Protein AF-A0A7G2C4J3-F1 (afdb_monomer)

Mean predicted aligned error: 22.45 Å

Radius of gyration: 70.21 Å; Cα contacts (8 Å, |Δi|>4): 21; chains: 1; bounding box: 143×51×226 Å

Sequence (318 aa):
MVAEYLSRREKEIESRVRLECAAELTKERELLVQEQQKNTDLRLSNEKLTIALHRLAEALGRANKCYMALRCWKDWEAFTRCEKIASLQDTLEQEYVDRQRAAAVVARWREVAAAARERKRAENSAREALLREEELKGEIEALKEALRKESEARRTVEDKSKADLVKSVAALNREAILSLKGEDGEEDAAAIEEILSSHSPVSRKSSTMLEQSQGASGRLDSRGSLRGSRAVEGASSPPFCPVHGVDEEGNFYHKCYNPNACAYGPSSTRQREFEPFVVEAQHASRTVSAGVPSYRASRPPPATTGKSSTPLHKHGWK

Structure (mmCIF, N/CA/C/O backbone):
data_AF-A0A7G2C4J3-F1
#
_entry.id   AF-A0A7G2C4J3-F1
#
loop_
_atom_site.group_PDB
_atom_site.id
_atom_site.type_symbol
_atom_site.label_atom_id
_atom_site.label_alt_id
_atom_site.label_comp_id
_atom_site.label_asym_id
_atom_site.label_entity_id
_atom_site.label_seq_id
_atom_site.pdbx_PDB_ins_code
_atom_site.Cartn_x
_atom_site.Cartn_y
_atom_site.Cartn_z
_atom_site.occupancy
_atom_site.B_iso_or_equiv
_atom_site.auth_seq_id
_atom_site.auth_comp_id
_atom_site.auth_asym_id
_atom_site.auth_atom_id
_atom_site.pdbx_PDB_model_num
ATOM 1 N N . MET A 1 1 ? 60.312 4.444 -121.487 1.00 65.94 1 MET A N 1
ATOM 2 C CA . MET A 1 1 ? 59.753 5.715 -120.968 1.00 65.94 1 MET A CA 1
ATOM 3 C C . MET A 1 1 ? 58.409 5.568 -120.251 1.00 65.94 1 MET A C 1
ATOM 5 O O . MET A 1 1 ? 58.416 5.698 -119.037 1.00 65.94 1 MET A O 1
ATOM 9 N N . VAL A 1 2 ? 57.268 5.280 -120.905 1.00 80.31 2 VAL A N 1
ATOM 10 C CA . VAL A 1 2 ? 55.959 5.222 -120.193 1.00 80.31 2 VAL A CA 1
ATOM 11 C C . VAL A 1 2 ? 55.890 4.081 -119.165 1.00 80.31 2 VAL A C 1
ATOM 13 O O . VAL A 1 2 ? 55.470 4.301 -118.034 1.00 80.31 2 VAL A O 1
ATOM 16 N N . ALA A 1 3 ? 56.375 2.887 -119.513 1.00 81.25 3 ALA A N 1
ATOM 17 C CA . ALA A 1 3 ? 56.372 1.730 -118.610 1.00 81.25 3 ALA A CA 1
ATOM 18 C C . ALA A 1 3 ? 57.232 1.938 -117.344 1.00 81.25 3 ALA A C 1
ATOM 20 O O . ALA A 1 3 ? 56.836 1.557 -116.247 1.00 81.25 3 ALA A O 1
ATOM 21 N N . GLU A 1 4 ? 58.385 2.599 -117.471 1.00 81.06 4 GLU A N 1
ATOM 22 C CA . GLU A 1 4 ? 59.273 2.900 -116.336 1.00 81.06 4 GLU A CA 1
ATOM 23 C C . GLU A 1 4 ? 58.676 3.971 -115.417 1.00 81.06 4 GLU A C 1
ATOM 25 O O . GLU A 1 4 ? 58.832 3.898 -114.199 1.00 81.06 4 GLU A O 1
ATOM 30 N N . TYR A 1 5 ? 57.967 4.949 -115.990 1.00 86.25 5 TYR A N 1
ATOM 31 C CA . TYR A 1 5 ? 57.229 5.955 -115.229 1.00 86.25 5 TYR A CA 1
ATOM 32 C C . TYR A 1 5 ? 56.076 5.329 -114.436 1.00 86.25 5 TYR A C 1
ATOM 34 O O . TYR A 1 5 ? 55.942 5.603 -113.245 1.00 86.25 5 TYR A O 1
ATOM 42 N N . LEU A 1 6 ? 55.284 4.456 -115.069 1.00 88.56 6 LEU A N 1
ATOM 43 C CA . LEU A 1 6 ? 54.195 3.739 -114.400 1.00 88.56 6 LEU A CA 1
ATOM 44 C C . LEU A 1 6 ? 54.725 2.833 -113.285 1.00 88.56 6 LEU A C 1
ATOM 46 O O . LEU A 1 6 ? 54.212 2.899 -112.176 1.00 88.56 6 LEU A O 1
ATOM 50 N N . SER A 1 7 ? 55.814 2.095 -113.522 1.00 86.81 7 SER A N 1
ATOM 51 C CA . SER A 1 7 ? 56.446 1.264 -112.487 1.00 86.81 7 SER A CA 1
ATOM 52 C C . SER A 1 7 ? 57.010 2.093 -111.323 1.00 86.81 7 SER A C 1
ATOM 54 O O . SER A 1 7 ? 56.929 1.685 -110.165 1.00 86.81 7 SER A O 1
ATOM 56 N N . ARG A 1 8 ? 57.559 3.288 -111.590 1.00 87.50 8 ARG A N 1
ATOM 57 C CA . ARG A 1 8 ? 58.001 4.209 -110.530 1.00 87.50 8 ARG A CA 1
ATOM 58 C C . ARG A 1 8 ? 56.816 4.741 -109.720 1.00 87.50 8 ARG A C 1
ATOM 60 O O . ARG A 1 8 ? 56.886 4.748 -108.496 1.00 87.50 8 ARG A O 1
ATOM 67 N N . ARG A 1 9 ? 55.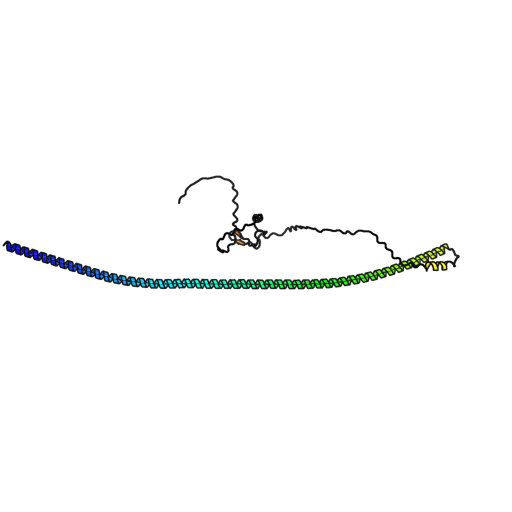726 5.134 -110.388 1.00 89.69 9 ARG A N 1
ATOM 68 C CA . ARG A 1 9 ? 54.490 5.601 -109.739 1.00 89.69 9 ARG A CA 1
ATOM 69 C C . ARG A 1 9 ? 53.810 4.518 -108.913 1.00 89.69 9 ARG A C 1
ATOM 71 O O . ARG A 1 9 ? 53.355 4.804 -107.813 1.00 89.69 9 ARG A O 1
ATOM 78 N N . GLU A 1 10 ? 53.777 3.292 -109.413 1.00 91.81 10 GLU A N 1
ATOM 79 C CA . GLU A 1 10 ? 53.255 2.133 -108.692 1.00 91.81 10 GLU A CA 1
ATOM 80 C C . GLU A 1 10 ? 54.058 1.886 -107.410 1.00 91.81 10 GLU A C 1
ATOM 82 O O . GLU A 1 10 ? 53.480 1.828 -106.329 1.00 91.81 10 GLU A O 1
ATOM 87 N N . LYS A 1 11 ? 55.396 1.901 -107.485 1.00 90.12 11 LYS A N 1
ATOM 88 C CA . LYS A 1 11 ? 56.269 1.792 -106.302 1.00 90.12 11 LYS A CA 1
ATOM 89 C C . LYS A 1 11 ? 56.088 2.938 -105.306 1.00 90.12 11 LYS A C 1
ATOM 91 O O . LYS A 1 11 ? 56.106 2.699 -104.101 1.00 90.12 11 LYS A O 1
ATOM 96 N N . GLU A 1 12 ? 55.912 4.171 -105.780 1.00 89.75 12 GLU A N 1
ATOM 97 C CA . GLU A 1 12 ? 55.616 5.325 -104.920 1.00 89.75 12 GLU A CA 1
ATOM 98 C C . GLU A 1 12 ? 54.284 5.139 -104.181 1.00 89.75 12 GLU A C 1
ATOM 100 O O . GLU A 1 12 ? 54.232 5.322 -102.964 1.00 89.75 12 GLU A O 1
ATOM 105 N N . ILE A 1 13 ? 53.226 4.726 -104.885 1.00 90.81 13 ILE A N 1
ATOM 106 C CA . ILE A 1 13 ? 51.907 4.472 -104.292 1.00 90.81 13 ILE A CA 1
ATOM 107 C C . ILE A 1 13 ? 51.987 3.319 -103.291 1.00 90.81 13 ILE A C 1
ATOM 109 O O . ILE A 1 13 ? 51.531 3.479 -102.163 1.00 90.81 13 ILE A O 1
ATOM 113 N N . GLU A 1 14 ? 52.620 2.201 -103.648 1.00 92.69 14 GLU A N 1
ATOM 114 C CA . GLU A 1 14 ? 52.832 1.078 -102.732 1.00 92.69 14 GLU A CA 1
ATOM 115 C C . GLU A 1 14 ? 53.602 1.499 -101.481 1.00 92.69 14 GLU A C 1
ATOM 117 O O . GLU A 1 14 ? 53.242 1.110 -100.373 1.00 92.69 14 GLU A O 1
ATOM 122 N N . SER A 1 15 ? 54.661 2.299 -101.635 1.00 91.06 15 SER A N 1
ATOM 123 C CA . SER A 1 15 ? 55.443 2.785 -100.497 1.00 91.06 15 SER A CA 1
ATOM 124 C C . SER A 1 15 ? 54.613 3.684 -99.583 1.00 91.06 15 SER A C 1
ATOM 126 O O . SER A 1 15 ? 54.676 3.533 -98.366 1.00 91.06 15 SER A O 1
ATOM 128 N N . ARG A 1 16 ? 53.773 4.556 -100.155 1.00 91.56 16 ARG A N 1
ATOM 129 C CA . ARG A 1 16 ? 52.883 5.437 -99.398 1.00 91.56 16 ARG A CA 1
ATOM 130 C C . ARG A 1 16 ? 51.805 4.646 -98.663 1.00 91.56 16 ARG A C 1
ATOM 132 O O . ARG A 1 16 ? 51.643 4.853 -97.470 1.00 91.56 16 ARG A O 1
ATOM 139 N N . VAL A 1 17 ? 51.151 3.694 -99.331 1.00 92.75 17 VAL A N 1
ATOM 140 C CA . VAL A 1 17 ? 50.153 2.813 -98.703 1.00 92.75 17 VAL A CA 1
ATOM 141 C C . VAL A 1 17 ? 50.794 1.981 -97.592 1.00 92.75 17 VAL A C 1
ATOM 143 O O . VAL A 1 17 ? 50.236 1.880 -96.508 1.00 92.75 17 VAL A O 1
ATOM 146 N N . ARG A 1 18 ? 52.005 1.442 -97.794 1.00 93.44 18 ARG A N 1
ATOM 147 C CA . ARG A 1 18 ? 52.736 0.725 -96.732 1.00 93.44 18 ARG A CA 1
ATOM 148 C C . ARG A 1 18 ? 53.042 1.623 -95.532 1.00 93.44 18 ARG A C 1
ATOM 150 O O . ARG A 1 18 ? 52.930 1.158 -94.402 1.00 93.44 18 ARG A O 1
ATOM 157 N N . LEU A 1 19 ? 53.420 2.881 -95.760 1.00 92.00 19 LEU A N 1
ATOM 158 C CA . LEU A 1 19 ? 53.674 3.851 -94.690 1.00 92.00 19 LEU A CA 1
ATOM 159 C C . LEU A 1 19 ? 52.388 4.249 -93.957 1.00 92.00 19 LEU A C 1
ATOM 161 O O . LEU A 1 19 ? 52.395 4.315 -92.732 1.00 92.00 19 LEU A O 1
ATOM 165 N N . GLU A 1 20 ? 51.292 4.469 -94.681 1.00 91.19 20 GLU A N 1
ATOM 166 C CA . GLU A 1 20 ? 49.974 4.777 -94.113 1.00 91.19 20 GLU A CA 1
ATOM 167 C C . GLU A 1 20 ? 49.447 3.599 -93.285 1.00 91.19 20 GLU A C 1
ATOM 169 O O . GLU A 1 20 ? 49.127 3.785 -92.113 1.00 91.19 20 GLU A O 1
ATOM 174 N N . CYS A 1 21 ? 49.487 2.372 -93.817 1.00 91.75 21 CYS A N 1
ATOM 175 C CA . CYS A 1 21 ? 49.124 1.168 -93.068 1.00 91.75 21 CYS A CA 1
ATOM 176 C C . CYS A 1 21 ? 50.019 0.962 -91.837 1.00 91.75 21 CYS A C 1
ATOM 178 O O . CYS A 1 21 ? 49.531 0.589 -90.775 1.00 91.75 21 CYS A O 1
ATOM 180 N N . ALA A 1 22 ? 51.328 1.218 -91.940 1.00 92.12 22 ALA A N 1
ATOM 181 C CA . ALA A 1 22 ? 52.222 1.139 -90.787 1.00 92.12 22 ALA A CA 1
ATOM 182 C C . ALA A 1 22 ? 51.878 2.197 -89.722 1.00 92.12 22 ALA A C 1
ATOM 184 O O . ALA A 1 22 ? 51.886 1.879 -88.534 1.00 92.12 22 ALA A O 1
ATOM 185 N N . ALA A 1 23 ? 51.537 3.421 -90.136 1.00 91.25 23 ALA A N 1
ATOM 186 C CA . ALA A 1 23 ? 51.138 4.504 -89.241 1.00 91.25 23 ALA A CA 1
ATOM 187 C C . ALA A 1 23 ? 49.780 4.241 -88.562 1.00 91.25 23 ALA A C 1
ATOM 189 O O . ALA A 1 23 ? 49.597 4.561 -87.385 1.00 91.25 23 ALA A O 1
ATOM 190 N N . GLU A 1 24 ? 48.826 3.641 -89.272 1.00 92.44 24 GLU A N 1
ATOM 191 C CA . GLU A 1 24 ? 47.548 3.203 -88.699 1.00 92.44 24 GLU A CA 1
ATOM 192 C C . GLU A 1 24 ? 47.752 2.067 -87.696 1.00 92.44 24 GLU A C 1
ATOM 194 O O . GLU A 1 24 ? 47.286 2.170 -86.563 1.00 92.44 24 GLU A O 1
ATOM 199 N N . LEU A 1 25 ? 48.567 1.062 -88.037 1.00 93.12 25 LEU A N 1
ATOM 200 C CA . LEU A 1 25 ? 48.920 -0.019 -87.114 1.00 93.12 25 LEU A CA 1
ATOM 201 C C . LEU A 1 25 ? 49.615 0.495 -85.845 1.00 93.12 25 LEU A C 1
ATOM 203 O O . LEU A 1 25 ? 49.398 -0.057 -84.766 1.00 93.12 25 LEU A O 1
ATOM 207 N N . THR A 1 26 ? 50.446 1.541 -85.926 1.00 91.44 26 THR A N 1
ATOM 208 C CA . THR A 1 26 ? 51.031 2.154 -84.721 1.00 91.44 26 THR A CA 1
ATOM 209 C C . THR A 1 26 ? 49.984 2.862 -83.866 1.00 91.44 26 THR A C 1
ATOM 211 O O . THR A 1 26 ? 49.986 2.674 -82.653 1.00 91.44 26 THR A O 1
ATOM 214 N N . LYS A 1 27 ? 49.043 3.593 -84.479 1.00 93.06 27 LYS A N 1
ATOM 215 C CA . LYS A 1 27 ? 47.959 4.273 -83.752 1.00 93.06 27 LYS A CA 1
ATOM 216 C C . LYS A 1 27 ? 47.024 3.280 -83.066 1.00 93.06 27 LYS A C 1
ATOM 218 O O . LYS A 1 27 ? 46.667 3.478 -81.911 1.00 93.06 27 LYS A O 1
ATOM 223 N N . GLU A 1 28 ? 46.656 2.194 -83.743 1.00 92.94 28 GLU A N 1
ATOM 224 C CA . GLU A 1 28 ? 45.834 1.132 -83.151 1.00 92.94 28 GLU A CA 1
ATOM 225 C C . GLU A 1 28 ? 46.542 0.467 -81.968 1.00 92.94 28 GLU A C 1
ATOM 227 O O . GLU A 1 28 ? 45.935 0.251 -80.920 1.00 92.94 28 GLU A O 1
ATOM 232 N N . ARG A 1 29 ? 47.849 0.199 -82.090 1.00 93.62 29 ARG A N 1
ATOM 233 C CA . ARG A 1 29 ? 48.654 -0.330 -80.978 1.00 93.62 29 ARG A CA 1
ATOM 234 C C . ARG A 1 29 ? 48.696 0.635 -79.794 1.00 93.62 29 ARG A C 1
ATOM 236 O O . ARG A 1 29 ? 48.554 0.192 -78.658 1.00 93.62 29 ARG A O 1
ATOM 243 N N . GLU A 1 30 ? 48.861 1.931 -80.038 1.00 94.12 30 GLU A N 1
ATOM 244 C CA . GLU A 1 30 ? 48.842 2.956 -78.988 1.00 94.12 30 GLU A CA 1
ATOM 245 C C . GLU A 1 30 ? 47.479 3.037 -78.288 1.00 94.12 30 GLU A C 1
ATOM 247 O O . GLU A 1 30 ? 47.427 3.081 -77.058 1.00 94.12 30 GLU A O 1
ATOM 252 N N . LEU A 1 31 ? 46.377 2.990 -79.044 1.00 94.94 31 LEU A N 1
ATOM 253 C CA . LEU A 1 31 ? 45.022 2.978 -78.486 1.00 94.94 31 LEU A CA 1
ATOM 254 C C . LEU A 1 31 ? 44.768 1.732 -77.634 1.00 94.94 31 LEU A C 1
ATOM 256 O O . LEU A 1 31 ? 44.262 1.854 -76.520 1.00 94.94 31 LEU A O 1
ATOM 260 N N . LEU A 1 32 ? 45.189 0.552 -78.099 1.00 95.00 32 LEU A N 1
ATOM 261 C CA . LEU A 1 32 ? 45.073 -0.688 -77.329 1.00 95.00 32 LEU A CA 1
ATOM 262 C C . LEU A 1 32 ? 45.858 -0.621 -76.013 1.00 95.00 32 LEU A C 1
ATOM 264 O O . LEU A 1 32 ? 45.351 -1.045 -74.976 1.00 95.00 32 LEU A O 1
ATOM 268 N N . VAL A 1 33 ? 47.070 -0.056 -76.022 1.00 95.56 33 VAL A N 1
ATOM 269 C CA . VAL A 1 33 ? 47.858 0.141 -74.793 1.00 95.56 33 VAL A CA 1
ATOM 270 C C . VAL A 1 33 ? 47.157 1.115 -73.843 1.00 95.56 33 VAL A C 1
ATOM 272 O O . VAL A 1 33 ? 47.078 0.844 -72.644 1.00 95.56 33 VAL A O 1
ATOM 275 N N . GLN A 1 34 ? 46.592 2.213 -74.353 1.00 95.19 34 GLN A N 1
ATOM 276 C CA . GLN A 1 34 ? 45.837 3.168 -73.534 1.00 95.19 34 GLN A CA 1
ATOM 277 C C . GLN A 1 34 ? 44.567 2.551 -72.935 1.00 95.19 34 GLN A C 1
ATOM 279 O O . GLN A 1 34 ? 44.247 2.806 -71.773 1.00 95.19 34 GLN A O 1
ATOM 284 N N . GLU A 1 35 ? 43.829 1.741 -73.693 1.00 94.50 35 GLU A N 1
ATOM 285 C CA . GLU A 1 35 ? 42.649 1.036 -73.187 1.00 94.50 35 GLU A CA 1
ATOM 286 C C . GLU A 1 35 ? 43.014 -0.003 -72.128 1.00 94.50 35 GLU A C 1
ATOM 288 O O . GLU A 1 35 ? 42.338 -0.092 -71.101 1.00 94.50 35 GLU A O 1
ATOM 293 N N . GLN A 1 36 ? 44.110 -0.742 -72.325 1.00 94.88 36 GLN A N 1
ATOM 294 C CA . GLN A 1 36 ? 44.624 -1.675 -71.324 1.00 94.88 36 GLN A CA 1
ATOM 295 C C . GLN A 1 36 ? 45.008 -0.949 -70.031 1.00 94.88 36 GLN A C 1
ATOM 297 O O . GLN A 1 36 ? 44.591 -1.388 -68.961 1.00 94.88 36 GLN A O 1
ATOM 302 N N . GLN A 1 37 ? 45.709 0.187 -70.122 1.00 95.19 37 GLN A N 1
ATOM 303 C CA . GLN A 1 37 ? 46.062 1.015 -68.962 1.00 95.19 37 GLN A CA 1
ATOM 304 C C . GLN A 1 37 ? 44.821 1.538 -68.226 1.00 95.19 37 GLN A C 1
ATOM 306 O O . GLN A 1 37 ? 44.702 1.384 -67.010 1.00 95.19 37 GLN A O 1
ATOM 311 N N . LYS A 1 38 ? 43.833 2.071 -68.956 1.00 95.69 38 LYS A N 1
ATOM 312 C CA . LYS A 1 38 ? 42.559 2.504 -68.360 1.00 95.69 38 LYS A CA 1
ATOM 313 C C . LYS A 1 38 ? 41.837 1.349 -67.669 1.00 95.69 38 LYS A C 1
ATOM 315 O O . LYS A 1 38 ? 41.296 1.527 -66.581 1.00 95.69 38 LYS A O 1
ATOM 320 N N . ASN A 1 39 ? 41.824 0.160 -68.273 1.00 95.06 39 ASN A N 1
ATOM 321 C CA . ASN A 1 39 ? 41.188 -1.014 -67.678 1.00 95.06 39 ASN A CA 1
ATOM 322 C C . ASN A 1 39 ? 41.914 -1.451 -66.398 1.00 95.06 39 ASN A C 1
ATOM 324 O O . ASN A 1 39 ? 41.260 -1.735 -65.395 1.00 95.06 39 ASN A O 1
ATOM 328 N N . THR A 1 40 ? 43.252 -1.443 -66.388 1.00 95.00 40 THR A N 1
ATOM 329 C CA . THR A 1 40 ? 44.027 -1.743 -65.177 1.00 95.00 40 THR A CA 1
ATOM 330 C C . THR A 1 40 ? 43.787 -0.716 -64.076 1.00 95.00 40 THR A C 1
ATOM 332 O O . THR A 1 40 ? 43.562 -1.106 -62.931 1.00 95.00 40 THR A O 1
ATOM 335 N N . ASP A 1 41 ? 43.731 0.574 -64.407 1.00 95.31 41 ASP A N 1
ATOM 336 C CA . ASP A 1 41 ? 43.469 1.637 -63.433 1.00 95.31 41 ASP A CA 1
ATOM 337 C C . ASP A 1 41 ? 42.061 1.527 -62.838 1.00 95.31 41 ASP A C 1
ATOM 339 O O . ASP A 1 41 ? 41.874 1.660 -61.625 1.00 95.31 41 ASP A O 1
ATOM 343 N N . LEU A 1 42 ? 41.064 1.213 -63.673 1.00 95.50 42 LEU A N 1
ATOM 344 C CA . LEU A 1 42 ? 39.697 0.960 -63.224 1.00 95.50 42 LEU A CA 1
ATOM 345 C C . LEU A 1 42 ? 39.613 -0.266 -62.312 1.00 95.50 42 LEU A C 1
ATOM 347 O O . LEU A 1 42 ? 38.920 -0.204 -61.297 1.00 95.50 42 LEU A O 1
ATOM 351 N N . ARG A 1 43 ? 40.331 -1.354 -62.621 1.00 95.62 43 ARG A N 1
ATOM 352 C CA . ARG A 1 43 ? 40.395 -2.544 -61.755 1.00 95.62 43 ARG A CA 1
ATOM 353 C C . ARG A 1 43 ? 41.002 -2.216 -60.397 1.00 95.62 43 ARG A C 1
ATOM 355 O O . ARG A 1 43 ? 40.371 -2.488 -59.381 1.00 95.62 43 ARG A O 1
ATOM 362 N N . LEU A 1 44 ? 42.152 -1.543 -60.375 1.00 95.75 44 LEU A N 1
ATOM 363 C CA . LEU A 1 44 ? 42.807 -1.130 -59.131 1.00 95.75 44 LEU A CA 1
ATOM 364 C C . LEU A 1 44 ? 41.932 -0.172 -58.308 1.00 95.75 44 LEU A C 1
ATOM 366 O O . LEU A 1 44 ? 41.893 -0.255 -57.081 1.00 95.75 44 LEU A O 1
ATOM 370 N N . SER A 1 45 ? 41.215 0.743 -58.965 1.00 95.94 45 SER A N 1
ATOM 371 C CA . SER A 1 45 ? 40.257 1.636 -58.306 1.00 95.94 45 SER A CA 1
ATOM 372 C C . SER A 1 45 ? 39.078 0.862 -57.707 1.00 95.94 45 SER A C 1
ATOM 374 O O . SER A 1 45 ? 38.711 1.079 -56.551 1.00 95.94 45 SER A O 1
ATOM 376 N N . ASN A 1 46 ? 38.523 -0.096 -58.451 1.00 95.94 46 ASN A N 1
ATOM 377 C CA . ASN A 1 46 ? 37.412 -0.927 -57.995 1.00 95.94 46 ASN A CA 1
ATOM 378 C C . ASN A 1 46 ? 37.815 -1.825 -56.811 1.00 95.94 46 ASN A C 1
ATOM 380 O O . ASN A 1 46 ? 37.091 -1.908 -55.820 1.00 95.94 46 ASN A O 1
ATOM 384 N N . GLU A 1 47 ? 39.010 -2.414 -56.848 1.00 96.50 47 GLU A N 1
ATOM 385 C CA . GLU A 1 47 ? 39.570 -3.174 -55.727 1.00 96.50 47 GLU A CA 1
ATOM 386 C C . GLU A 1 47 ? 39.712 -2.302 -54.471 1.00 96.50 47 GLU A C 1
ATOM 388 O O . GLU A 1 47 ? 39.270 -2.692 -53.386 1.00 96.50 47 GLU A O 1
ATOM 393 N N . LYS A 1 48 ? 40.241 -1.078 -54.610 1.00 96.88 48 LYS A N 1
ATOM 394 C CA . LYS A 1 48 ? 40.338 -0.116 -53.499 1.00 96.88 48 LYS A CA 1
ATOM 395 C C . LYS A 1 48 ? 38.967 0.237 -52.923 1.00 96.88 48 LYS A C 1
ATOM 397 O O . LYS A 1 48 ? 38.813 0.259 -51.700 1.00 96.88 48 LYS A O 1
ATOM 402 N N . LEU A 1 49 ? 37.973 0.485 -53.777 1.00 97.31 49 LEU A N 1
ATOM 403 C CA . LEU A 1 49 ? 36.599 0.766 -53.352 1.00 97.31 49 LEU A CA 1
ATOM 404 C C . LEU A 1 49 ? 35.969 -0.437 -52.645 1.00 97.31 49 LEU A C 1
ATOM 406 O O . LEU A 1 49 ? 35.340 -0.267 -51.604 1.00 97.31 49 LEU A O 1
ATOM 410 N N . THR A 1 50 ? 36.191 -1.649 -53.148 1.00 97.62 50 THR A N 1
ATOM 411 C CA . THR A 1 50 ? 35.685 -2.887 -52.541 1.00 97.62 50 THR A CA 1
ATOM 412 C C . THR A 1 50 ? 36.258 -3.087 -51.138 1.00 97.62 50 THR A C 1
ATOM 414 O O . THR A 1 50 ? 35.512 -3.359 -50.195 1.00 97.62 50 THR A O 1
ATOM 417 N N . ILE A 1 51 ? 37.565 -2.867 -50.960 1.00 97.50 51 ILE A N 1
ATOM 418 C CA . ILE A 1 51 ? 38.219 -2.924 -49.645 1.00 97.50 51 ILE A CA 1
ATOM 419 C C . ILE A 1 51 ? 37.657 -1.844 -48.709 1.00 97.50 51 ILE A C 1
ATOM 421 O O . ILE A 1 51 ? 37.383 -2.120 -47.538 1.00 97.50 51 ILE A O 1
ATOM 425 N N . ALA A 1 52 ? 37.465 -0.617 -49.204 1.00 97.31 52 ALA A N 1
ATOM 426 C CA . ALA A 1 52 ? 36.899 0.475 -48.414 1.00 97.31 52 ALA A CA 1
ATOM 427 C C . ALA A 1 52 ? 35.460 0.172 -47.962 1.00 97.31 52 ALA A C 1
ATOM 429 O O . ALA A 1 52 ? 35.134 0.367 -46.790 1.00 97.31 52 ALA A O 1
ATOM 430 N N . LEU A 1 53 ? 34.624 -0.370 -48.853 1.00 97.88 53 LEU A N 1
ATOM 431 C CA . LEU A 1 53 ? 33.258 -0.789 -48.539 1.00 97.88 53 LEU A CA 1
ATOM 432 C C . LEU A 1 53 ? 33.227 -1.889 -47.477 1.00 97.88 53 LEU A C 1
ATOM 434 O O . LEU A 1 53 ? 32.434 -1.797 -46.542 1.00 97.88 53 LEU A O 1
ATOM 438 N N . HIS A 1 54 ? 34.117 -2.881 -47.562 1.00 97.69 54 HIS A N 1
ATOM 439 C CA . HIS A 1 54 ? 34.206 -3.935 -46.547 1.00 97.69 54 HIS A CA 1
ATOM 440 C C . HIS A 1 54 ? 34.552 -3.364 -45.166 1.00 97.69 54 HIS A C 1
ATOM 442 O O . HIS A 1 54 ? 33.875 -3.650 -44.179 1.00 97.69 54 HIS A O 1
ATOM 448 N N . ARG A 1 55 ? 35.549 -2.471 -45.097 1.00 97.69 55 ARG A N 1
ATOM 449 C CA . ARG A 1 55 ? 35.943 -1.805 -43.842 1.00 97.69 55 ARG A CA 1
ATOM 450 C C . ARG A 1 55 ? 34.809 -0.969 -43.248 1.00 97.69 55 ARG A C 1
ATOM 452 O O . ARG A 1 55 ? 34.624 -0.974 -42.031 1.00 97.69 55 ARG A O 1
ATOM 459 N N . LEU A 1 56 ? 34.051 -0.266 -44.090 1.00 97.69 56 LEU A N 1
ATOM 460 C CA . LEU A 1 56 ? 32.881 0.501 -43.658 1.00 97.69 56 LEU A CA 1
ATOM 461 C C . LEU A 1 56 ? 31.769 -0.413 -43.139 1.00 97.69 56 LEU A C 1
ATOM 463 O O . LEU A 1 56 ? 31.226 -0.150 -42.068 1.00 97.69 56 LEU A O 1
ATOM 467 N N . ALA A 1 57 ? 31.466 -1.504 -43.845 1.00 97.75 57 ALA A N 1
ATOM 468 C CA . ALA A 1 57 ? 30.466 -2.478 -43.417 1.00 97.75 57 ALA A CA 1
ATOM 469 C C . ALA A 1 57 ? 30.826 -3.096 -42.056 1.00 97.75 57 ALA A C 1
ATOM 471 O O . ALA A 1 57 ? 29.979 -3.179 -41.165 1.00 97.75 57 ALA A O 1
ATOM 472 N N . GLU A 1 58 ? 32.094 -3.450 -41.843 1.00 98.00 58 GLU A N 1
ATOM 473 C CA . GLU A 1 58 ? 32.570 -3.940 -40.550 1.00 98.00 58 GLU A CA 1
ATOM 474 C C . GLU A 1 58 ? 32.479 -2.884 -39.441 1.00 98.00 58 GLU A C 1
ATOM 476 O O . GLU A 1 58 ? 32.075 -3.197 -38.319 1.00 98.00 58 GLU A O 1
ATOM 481 N N . ALA A 1 59 ? 32.853 -1.634 -39.731 1.00 97.31 59 ALA A N 1
ATOM 482 C CA . ALA A 1 59 ? 32.772 -0.540 -38.767 1.00 97.31 59 ALA A CA 1
ATOM 483 C C . ALA A 1 59 ? 31.320 -0.264 -38.353 1.00 97.31 59 ALA A C 1
ATOM 485 O O . ALA A 1 59 ? 31.038 -0.164 -37.157 1.00 97.31 59 ALA A O 1
ATOM 486 N N . LEU A 1 60 ? 30.396 -0.231 -39.317 1.00 97.81 60 LEU A N 1
ATOM 487 C CA . LEU A 1 60 ? 28.960 -0.109 -39.064 1.00 97.81 60 LEU A CA 1
ATOM 488 C C . LEU A 1 60 ? 28.423 -1.315 -38.288 1.00 97.81 60 LEU A C 1
ATOM 490 O O . LEU A 1 60 ? 27.656 -1.144 -37.343 1.00 97.81 60 LEU A O 1
ATOM 494 N N . GLY A 1 61 ? 28.877 -2.528 -38.613 1.00 97.81 61 GLY A N 1
ATOM 495 C CA . GLY A 1 61 ? 28.529 -3.739 -37.874 1.00 97.81 61 GLY A CA 1
ATOM 496 C C . GLY A 1 61 ? 28.969 -3.680 -36.408 1.00 97.81 61 GLY A C 1
ATOM 497 O O . GLY A 1 61 ? 28.189 -4.018 -35.516 1.00 97.81 61 GLY A O 1
ATOM 498 N N . ARG A 1 62 ? 30.191 -3.205 -36.131 1.00 97.56 62 ARG A N 1
ATOM 499 C CA . ARG A 1 62 ? 30.682 -2.986 -34.759 1.00 97.56 62 ARG A CA 1
ATOM 500 C C . ARG A 1 62 ? 29.884 -1.899 -34.040 1.00 97.56 62 ARG A C 1
ATOM 502 O O . ARG A 1 62 ? 29.447 -2.129 -32.916 1.00 97.56 62 ARG A O 1
ATOM 509 N N . ALA A 1 63 ? 29.641 -0.762 -34.690 1.00 97.25 63 ALA A N 1
ATOM 510 C CA . ALA A 1 63 ? 28.855 0.329 -34.119 1.00 97.25 63 ALA A CA 1
ATOM 511 C C . ALA A 1 63 ? 27.427 -0.120 -33.769 1.00 97.25 63 ALA A C 1
ATOM 513 O O . ALA A 1 63 ? 26.948 0.161 -32.672 1.00 97.25 63 ALA A O 1
ATOM 514 N N . ASN A 1 64 ? 26.781 -0.890 -34.649 1.00 97.56 64 ASN A N 1
ATOM 515 C CA . ASN A 1 64 ? 25.448 -1.431 -34.406 1.00 97.56 64 ASN A CA 1
ATOM 516 C C . ASN A 1 64 ? 25.431 -2.419 -33.229 1.00 97.56 64 ASN A C 1
ATOM 518 O O . ASN A 1 64 ? 24.545 -2.347 -32.381 1.00 97.56 64 ASN A O 1
ATOM 522 N N . LYS A 1 65 ? 26.434 -3.302 -33.114 1.00 97.44 65 LYS A N 1
ATOM 523 C CA . LYS A 1 65 ? 26.568 -4.199 -31.950 1.00 97.44 65 LYS A CA 1
ATOM 524 C C . LYS A 1 65 ? 26.703 -3.414 -30.642 1.00 97.44 65 LYS A C 1
ATOM 526 O O . LYS A 1 65 ? 26.009 -3.728 -29.679 1.00 97.44 65 LYS A O 1
ATOM 531 N N . CYS A 1 66 ? 27.542 -2.377 -30.618 1.00 97.31 66 CYS A N 1
ATOM 532 C CA . CYS A 1 66 ? 27.695 -1.509 -29.447 1.00 97.31 66 CYS A CA 1
ATOM 533 C C . CYS A 1 66 ? 26.395 -0.766 -29.109 1.00 97.31 66 CYS A C 1
ATOM 535 O O . CYS A 1 66 ? 26.009 -0.706 -27.945 1.00 97.31 66 CYS A O 1
ATOM 537 N N . TYR A 1 67 ? 25.699 -0.237 -30.119 1.00 97.31 67 TYR A N 1
ATOM 538 C CA . TYR A 1 67 ? 24.409 0.428 -29.941 1.00 97.31 67 TYR A CA 1
ATOM 539 C C . TYR A 1 67 ? 23.357 -0.518 -29.349 1.00 97.31 67 TYR A C 1
ATOM 541 O O . TYR A 1 67 ? 22.685 -0.161 -28.383 1.00 97.31 67 TYR A O 1
ATOM 549 N N . MET A 1 68 ? 23.255 -1.742 -29.872 1.00 98.00 68 MET A N 1
ATOM 550 C CA . MET A 1 68 ? 22.324 -2.745 -29.355 1.00 98.00 68 MET A CA 1
ATOM 551 C C . MET A 1 68 ? 22.663 -3.153 -27.920 1.00 98.00 68 MET A C 1
ATOM 553 O O . MET A 1 68 ? 21.761 -3.236 -27.093 1.00 98.00 68 MET A O 1
ATOM 557 N N . ALA A 1 69 ? 23.945 -3.336 -27.591 1.00 97.75 69 ALA A N 1
ATOM 558 C CA . ALA A 1 69 ? 24.367 -3.616 -26.220 1.00 97.75 69 ALA A CA 1
ATOM 559 C C . ALA A 1 69 ? 24.000 -2.470 -25.262 1.00 97.75 69 ALA A C 1
ATOM 561 O O . ALA A 1 69 ? 23.456 -2.718 -24.188 1.00 97.75 69 ALA A O 1
ATOM 562 N N . LEU A 1 70 ? 24.230 -1.216 -25.670 1.00 97.69 70 LEU A N 1
ATOM 563 C CA . LEU A 1 70 ? 23.852 -0.040 -24.884 1.00 97.69 70 LEU A CA 1
ATOM 564 C C . LEU A 1 70 ? 22.336 0.046 -24.685 1.00 97.69 70 LEU A C 1
ATOM 566 O O . LEU A 1 70 ? 21.880 0.378 -23.594 1.00 97.69 70 LEU A O 1
ATOM 570 N N . ARG A 1 71 ? 21.554 -0.258 -25.724 1.00 97.81 71 ARG A N 1
ATOM 571 C CA . ARG A 1 71 ? 20.094 -0.300 -25.636 1.00 97.81 71 ARG A CA 1
ATOM 572 C C . ARG A 1 71 ? 19.632 -1.372 -24.650 1.00 97.81 71 ARG A C 1
ATOM 574 O O . ARG A 1 71 ? 18.906 -1.039 -23.724 1.00 97.81 71 ARG A O 1
ATOM 581 N N . CYS A 1 72 ? 20.108 -2.610 -24.790 1.00 97.81 72 CYS A N 1
ATOM 582 C CA . CYS A 1 72 ? 19.775 -3.692 -23.861 1.00 97.81 72 CYS A CA 1
ATOM 583 C C . CYS A 1 72 ? 20.163 -3.346 -22.419 1.00 97.81 72 CYS A C 1
ATOM 585 O O . CYS A 1 72 ? 19.412 -3.637 -21.494 1.00 97.81 72 CYS A O 1
ATOM 587 N N . TRP A 1 73 ? 21.316 -2.700 -22.222 1.00 97.94 73 TRP A N 1
ATOM 588 C CA . TRP A 1 73 ? 21.745 -2.250 -20.902 1.00 97.94 73 TRP A CA 1
ATOM 589 C C . TRP A 1 73 ? 20.806 -1.186 -20.322 1.00 97.94 73 TRP A C 1
ATOM 591 O O . TRP A 1 73 ? 20.414 -1.302 -19.165 1.00 97.94 73 TRP A O 1
ATOM 601 N N . LYS A 1 74 ? 20.386 -0.194 -21.117 1.00 97.69 74 LYS A N 1
ATOM 602 C CA . LYS A 1 74 ? 19.415 0.822 -20.676 1.00 97.69 74 LYS A CA 1
ATOM 603 C C . LYS A 1 74 ? 18.051 0.220 -20.355 1.00 97.69 74 LYS A C 1
ATOM 605 O O . LYS A 1 74 ? 17.452 0.597 -19.352 1.00 97.69 74 LYS A O 1
ATOM 610 N N . ASP A 1 75 ? 17.583 -0.715 -21.176 1.00 97.62 75 ASP A N 1
ATOM 611 C CA . ASP A 1 75 ? 16.315 -1.412 -20.954 1.00 97.62 75 ASP A CA 1
ATOM 612 C C . ASP A 1 75 ? 16.380 -2.240 -19.655 1.00 97.62 75 ASP A C 1
ATOM 614 O O . ASP A 1 75 ? 15.465 -2.188 -18.834 1.00 97.62 75 ASP A O 1
ATOM 618 N N . TRP A 1 76 ? 17.501 -2.925 -19.405 1.00 97.81 76 TRP A N 1
ATOM 619 C CA . TRP A 1 76 ? 17.753 -3.642 -18.152 1.00 97.81 76 TRP A CA 1
ATOM 620 C C . TRP A 1 76 ? 17.856 -2.706 -16.934 1.00 97.81 76 TRP A C 1
ATOM 622 O O . TRP A 1 76 ? 17.289 -2.983 -15.876 1.00 97.81 76 TRP A O 1
ATOM 632 N N . GLU A 1 77 ? 18.534 -1.566 -17.065 1.00 97.81 77 GLU A N 1
ATOM 633 C CA . GLU A 1 77 ? 18.651 -0.564 -15.999 1.00 97.81 77 GLU A CA 1
ATOM 634 C C . GLU A 1 77 ? 17.292 0.086 -15.676 1.00 97.81 77 GLU A C 1
ATOM 636 O O . GLU A 1 77 ? 17.008 0.434 -14.529 1.00 97.81 77 GLU A O 1
ATOM 641 N N . ALA A 1 78 ? 16.430 0.274 -16.678 1.00 97.12 78 ALA A N 1
ATOM 642 C CA . ALA A 1 78 ? 15.064 0.743 -16.474 1.00 97.12 78 ALA A CA 1
ATOM 643 C C . ALA A 1 78 ? 14.217 -0.327 -15.772 1.00 97.12 78 ALA A C 1
ATOM 645 O O . ALA A 1 78 ? 13.559 -0.024 -14.778 1.00 97.12 78 ALA A O 1
ATOM 646 N N . PHE A 1 79 ? 14.295 -1.579 -16.233 1.00 97.56 79 PHE A N 1
ATOM 647 C CA . PHE A 1 79 ? 13.596 -2.709 -15.624 1.00 97.56 79 PHE A CA 1
ATOM 648 C C . PHE A 1 79 ? 13.953 -2.876 -14.142 1.00 97.56 79 PHE A C 1
ATOM 650 O O . PHE A 1 79 ? 13.063 -2.876 -13.297 1.00 97.56 79 PHE A O 1
ATOM 657 N N . THR A 1 80 ? 15.245 -2.923 -13.806 1.00 97.44 80 THR A N 1
ATOM 658 C CA . THR A 1 80 ? 15.709 -3.083 -12.415 1.00 97.44 80 THR A CA 1
ATOM 659 C C . THR A 1 80 ? 15.309 -1.906 -11.522 1.00 97.44 80 THR A C 1
ATOM 661 O O . THR A 1 80 ? 14.984 -2.095 -10.349 1.00 97.44 80 THR A O 1
ATOM 664 N N . ARG A 1 81 ? 15.276 -0.678 -12.061 1.00 97.31 81 ARG A N 1
ATOM 665 C CA . ARG A 1 81 ? 14.738 0.487 -11.342 1.00 97.31 81 ARG A CA 1
ATOM 666 C C . ARG A 1 81 ? 13.243 0.352 -11.072 1.00 97.31 81 ARG A C 1
ATOM 668 O O . ARG A 1 81 ? 12.824 0.596 -9.942 1.00 97.31 81 ARG A O 1
ATOM 675 N N . CYS A 1 82 ? 12.455 -0.043 -12.070 1.00 97.06 82 CYS A N 1
ATOM 676 C CA . CYS A 1 82 ? 11.020 -0.274 -11.908 1.00 97.06 82 CYS A CA 1
ATOM 677 C C . CYS A 1 82 ? 10.736 -1.392 -10.900 1.00 97.06 82 CYS A C 1
ATOM 679 O O . CYS A 1 82 ? 9.903 -1.206 -10.021 1.00 97.06 82 CYS A O 1
ATOM 681 N N . GLU A 1 83 ? 11.466 -2.505 -10.974 1.00 97.00 83 GLU A N 1
ATOM 682 C CA . GLU A 1 83 ? 11.349 -3.627 -10.039 1.00 97.00 83 GLU A CA 1
ATOM 683 C C . GLU A 1 83 ? 11.674 -3.196 -8.603 1.00 97.00 83 GLU A C 1
ATOM 685 O O . GLU A 1 83 ? 10.920 -3.484 -7.675 1.00 97.00 83 GLU A O 1
ATOM 690 N N . LYS A 1 84 ? 12.741 -2.410 -8.412 1.00 97.12 84 LYS A N 1
ATOM 691 C CA . LYS A 1 84 ? 13.079 -1.861 -7.096 1.00 97.12 84 LYS A CA 1
ATOM 692 C C . LYS A 1 84 ? 11.979 -0.943 -6.562 1.00 97.12 84 LYS A C 1
ATOM 694 O O . LYS A 1 84 ? 11.618 -1.064 -5.395 1.00 97.12 84 LYS A O 1
ATOM 699 N N . ILE A 1 85 ? 11.441 -0.042 -7.386 1.00 96.75 85 ILE A N 1
ATOM 700 C CA . ILE A 1 85 ? 10.353 0.862 -6.978 1.00 96.75 85 ILE A CA 1
ATOM 701 C C . ILE A 1 85 ? 9.104 0.060 -6.601 1.00 96.75 85 ILE A C 1
ATOM 703 O O . ILE A 1 85 ? 8.541 0.318 -5.542 1.00 96.75 85 ILE A O 1
ATOM 707 N N . ALA A 1 86 ? 8.724 -0.930 -7.412 1.00 96.56 86 ALA A N 1
ATOM 708 C CA . ALA A 1 86 ? 7.594 -1.809 -7.125 1.00 96.56 86 ALA A CA 1
ATOM 709 C C . ALA A 1 86 ? 7.793 -2.563 -5.802 1.00 96.56 86 ALA A C 1
ATOM 711 O O . ALA A 1 86 ? 6.934 -2.502 -4.932 1.00 96.56 86 ALA A O 1
ATOM 712 N N . SER A 1 87 ? 8.969 -3.162 -5.582 1.00 96.56 87 SER A N 1
ATOM 713 C CA . SER A 1 87 ? 9.256 -3.869 -4.326 1.00 96.56 87 SER A CA 1
ATOM 714 C C . SER A 1 87 ? 9.185 -2.951 -3.099 1.00 96.56 87 SER A C 1
ATOM 716 O O . SER A 1 87 ? 8.674 -3.345 -2.054 1.00 96.56 87 SER A O 1
ATOM 718 N N . LEU A 1 88 ? 9.653 -1.702 -3.219 1.00 97.31 88 LEU A N 1
ATOM 719 C CA . LEU A 1 88 ? 9.559 -0.722 -2.139 1.00 97.31 88 LEU A CA 1
ATOM 720 C C . LEU A 1 88 ? 8.103 -0.318 -1.884 1.00 97.31 88 LEU A C 1
ATOM 722 O O . LEU A 1 88 ? 7.703 -0.209 -0.727 1.00 97.31 88 LEU A O 1
ATOM 726 N N . GLN A 1 89 ? 7.307 -0.126 -2.937 1.00 96.75 89 GLN A N 1
ATOM 727 C CA . GLN A 1 89 ? 5.879 0.168 -2.806 1.00 96.75 89 GLN A CA 1
ATOM 728 C C . GLN A 1 89 ? 5.142 -0.972 -2.099 1.00 96.75 89 GLN A C 1
ATOM 730 O O . GLN A 1 89 ? 4.474 -0.708 -1.101 1.00 96.75 89 GLN A O 1
ATOM 735 N N . ASP A 1 90 ? 5.368 -2.220 -2.511 1.00 96.69 90 ASP A N 1
ATOM 736 C CA . ASP A 1 90 ? 4.781 -3.401 -1.870 1.00 96.69 90 ASP A CA 1
ATOM 737 C C . ASP A 1 90 ? 5.141 -3.466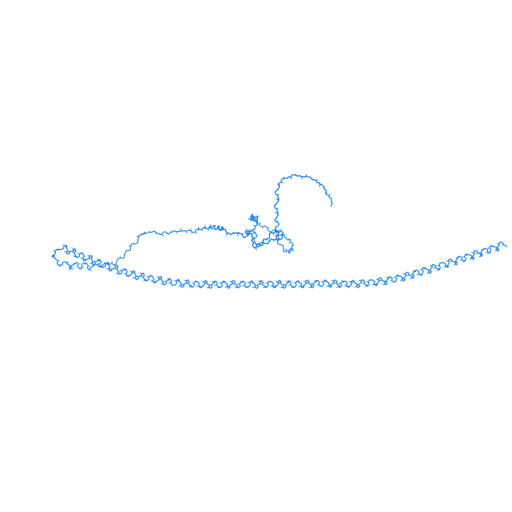 -0.376 1.00 96.69 90 ASP A C 1
ATOM 739 O O . ASP A 1 90 ? 4.274 -3.691 0.470 1.00 96.69 90 ASP A O 1
ATOM 743 N N . THR A 1 91 ? 6.405 -3.204 -0.013 1.00 96.94 91 THR A N 1
ATOM 744 C CA . THR A 1 91 ? 6.812 -3.190 1.406 1.00 96.94 91 THR A CA 1
ATOM 745 C C . THR A 1 91 ? 6.128 -2.085 2.210 1.00 96.94 91 THR A C 1
ATOM 747 O O . THR A 1 91 ? 5.692 -2.330 3.335 1.00 96.94 91 THR A O 1
ATOM 750 N N . LEU A 1 92 ? 5.981 -0.883 1.644 1.00 97.00 92 LEU A N 1
ATOM 751 C CA . LEU A 1 92 ? 5.311 0.236 2.312 1.00 97.00 92 LEU A CA 1
ATOM 752 C C . LEU A 1 92 ? 3.812 -0.025 2.493 1.00 97.00 92 LEU A C 1
ATOM 754 O O . LEU A 1 92 ? 3.254 0.290 3.548 1.00 97.00 92 LEU A O 1
ATOM 758 N N . GLU A 1 93 ? 3.164 -0.613 1.488 1.00 96.75 93 GLU A N 1
ATOM 759 C CA . GLU A 1 93 ? 1.762 -1.021 1.565 1.00 96.75 93 GLU A CA 1
ATOM 760 C C . GLU A 1 93 ? 1.558 -2.096 2.635 1.00 96.75 93 GLU A C 1
ATOM 762 O O . GLU A 1 93 ? 0.655 -1.972 3.469 1.00 96.75 93 GLU A O 1
ATOM 767 N N . GLN A 1 94 ? 2.439 -3.098 2.684 1.00 97.12 94 GLN A N 1
ATOM 768 C CA . GLN A 1 94 ? 2.415 -4.143 3.705 1.00 97.12 94 GLN A CA 1
ATOM 769 C C . GLN A 1 94 ? 2.552 -3.549 5.117 1.00 97.12 94 GLN A C 1
ATOM 771 O O . GLN A 1 94 ? 1.727 -3.827 5.991 1.00 97.12 94 GLN A O 1
ATOM 776 N N . GLU A 1 95 ? 3.532 -2.666 5.338 1.00 97.12 95 GLU A N 1
ATOM 777 C CA . GLU A 1 95 ? 3.714 -1.985 6.625 1.00 97.12 95 GLU A CA 1
ATOM 778 C C . GLU A 1 95 ? 2.490 -1.156 7.025 1.00 97.12 95 GLU A C 1
ATOM 780 O O . GLU A 1 95 ? 2.114 -1.102 8.200 1.00 97.12 95 GLU A O 1
ATOM 785 N N . TYR A 1 96 ? 1.864 -0.474 6.066 1.00 96.44 96 TYR A N 1
ATOM 786 C CA . TYR A 1 96 ? 0.660 0.307 6.315 1.00 96.44 96 TYR A CA 1
ATOM 787 C C . TYR A 1 96 ? -0.507 -0.587 6.753 1.00 96.44 96 TYR A C 1
ATOM 789 O O . TYR A 1 96 ? -1.165 -0.291 7.756 1.00 96.44 96 TYR A O 1
ATOM 797 N N . VAL A 1 97 ? -0.725 -1.706 6.056 1.00 97.56 97 VAL A N 1
ATOM 798 C CA . VAL A 1 97 ? -1.744 -2.704 6.409 1.00 97.56 97 VAL A CA 1
ATOM 799 C C . VAL A 1 97 ? -1.483 -3.285 7.800 1.00 97.56 97 VAL A C 1
ATOM 801 O O . VAL A 1 97 ? -2.412 -3.393 8.605 1.00 97.56 97 VAL A O 1
ATOM 804 N N . ASP A 1 98 ? -0.234 -3.601 8.130 1.00 96.88 98 ASP A N 1
ATOM 805 C CA . ASP A 1 98 ? 0.123 -4.149 9.439 1.00 96.88 98 ASP A CA 1
ATOM 806 C C . ASP A 1 98 ? -0.079 -3.129 10.568 1.00 96.88 98 ASP A C 1
ATOM 808 O O . ASP A 1 98 ? -0.646 -3.468 11.614 1.00 96.88 98 ASP A O 1
ATOM 812 N N . ARG A 1 99 ? 0.264 -1.851 10.348 1.00 97.25 99 ARG A N 1
ATOM 813 C CA . ARG A 1 99 ? -0.049 -0.767 11.299 1.00 97.25 99 ARG A CA 1
ATOM 814 C C . ARG A 1 99 ? -1.555 -0.609 11.505 1.00 97.25 99 ARG A C 1
ATOM 816 O O . ARG A 1 99 ? -1.995 -0.464 12.646 1.00 97.25 99 ARG A O 1
ATOM 823 N N . GLN A 1 100 ? -2.357 -0.669 10.439 1.00 97.25 100 GLN A N 1
ATOM 824 C CA . GLN A 1 100 ? -3.818 -0.608 10.552 1.00 97.25 100 GLN A CA 1
ATOM 825 C C . GLN A 1 100 ? -4.383 -1.792 11.345 1.00 97.25 100 GLN A C 1
ATOM 827 O O . GLN A 1 100 ? -5.237 -1.602 12.214 1.00 97.25 100 GLN A O 1
ATOM 832 N N . ARG A 1 101 ? -3.888 -3.009 11.094 1.00 97.56 101 ARG A N 1
ATOM 833 C CA . ARG A 1 101 ? -4.286 -4.212 11.841 1.00 97.56 101 ARG A CA 1
ATOM 834 C C . ARG A 1 101 ? -3.938 -4.087 13.322 1.00 97.56 101 ARG A C 1
ATOM 836 O O . ARG A 1 101 ? -4.800 -4.334 14.164 1.00 97.56 101 ARG A O 1
ATOM 843 N N . ALA A 1 102 ? -2.723 -3.649 13.648 1.00 97.50 102 ALA A N 1
ATOM 844 C CA . ALA A 1 102 ? -2.303 -3.428 15.029 1.00 97.50 102 ALA A CA 1
ATOM 845 C C . ALA A 1 102 ? -3.177 -2.371 15.727 1.00 97.50 102 ALA A C 1
ATOM 847 O O . ALA A 1 102 ? -3.651 -2.596 16.843 1.00 97.50 102 ALA A O 1
ATOM 848 N N . ALA A 1 103 ? -3.468 -1.254 15.054 1.00 97.44 103 ALA A N 1
ATOM 849 C CA . ALA A 1 103 ? -4.356 -0.220 15.578 1.00 97.44 103 ALA A CA 1
ATOM 850 C C . ALA A 1 103 ? -5.774 -0.755 15.845 1.00 97.44 103 ALA A C 1
ATOM 852 O O . ALA A 1 103 ? -6.344 -0.477 16.901 1.00 97.44 103 ALA A O 1
ATOM 853 N N . ALA A 1 104 ? -6.322 -1.572 14.940 1.00 97.81 104 ALA A N 1
ATOM 854 C CA . ALA A 1 104 ? -7.631 -2.198 15.114 1.00 97.81 104 ALA A CA 1
ATOM 855 C C . ALA A 1 104 ? -7.661 -3.173 16.303 1.00 97.81 104 ALA A C 1
ATOM 857 O O . ALA A 1 104 ? -8.628 -3.184 17.066 1.00 97.81 104 ALA A O 1
ATOM 858 N N . VAL A 1 105 ? -6.600 -3.962 16.503 1.00 98.12 105 VAL A N 1
ATOM 859 C CA . VAL A 1 105 ? -6.474 -4.855 17.669 1.00 98.12 105 VAL A CA 1
ATOM 860 C C . VAL A 1 105 ? -6.442 -4.048 18.967 1.00 98.12 105 VAL A C 1
ATOM 862 O O . VAL A 1 105 ? -7.176 -4.364 19.903 1.00 98.12 105 VAL A O 1
ATOM 865 N N . VAL A 1 106 ? -5.651 -2.973 19.017 1.00 98.19 106 VAL A N 1
ATOM 866 C CA . VAL A 1 106 ? -5.573 -2.098 20.196 1.00 98.19 106 VAL A CA 1
ATOM 867 C C . VAL A 1 106 ? -6.914 -1.416 20.475 1.00 98.19 106 VAL A C 1
ATOM 869 O O . VAL A 1 106 ? -7.328 -1.348 21.633 1.00 98.19 106 VAL A O 1
ATOM 872 N N . ALA A 1 107 ? -7.617 -0.940 19.444 1.00 97.88 107 ALA A N 1
ATOM 873 C CA . ALA A 1 107 ? -8.946 -0.349 19.587 1.00 97.88 107 ALA A CA 1
ATOM 874 C C . ALA A 1 107 ? -9.948 -1.350 20.182 1.00 97.88 107 ALA A C 1
ATOM 876 O O . ALA A 1 107 ? -10.553 -1.063 21.215 1.00 97.88 107 ALA A O 1
ATOM 877 N N . ARG A 1 108 ? -10.029 -2.564 19.622 1.00 97.75 108 ARG A N 1
ATOM 878 C CA . ARG A 1 108 ? -10.888 -3.639 20.150 1.00 97.75 108 ARG A CA 1
ATOM 879 C C . ARG A 1 108 ? -10.546 -3.988 21.594 1.00 97.75 108 ARG A C 1
ATOM 881 O O . ARG A 1 108 ? -11.435 -4.169 22.420 1.00 97.75 108 ARG A O 1
ATOM 888 N N . TRP A 1 109 ? -9.260 -4.055 21.931 1.00 98.31 109 TRP A N 1
ATOM 889 C CA . TRP A 1 109 ? -8.842 -4.336 23.303 1.00 98.31 109 TRP A CA 1
ATOM 890 C C . TRP A 1 109 ? -9.271 -3.228 24.274 1.00 98.31 109 TRP A C 1
ATOM 892 O O . TRP A 1 109 ? -9.730 -3.514 25.380 1.00 98.31 109 TRP A O 1
ATOM 902 N N . ARG A 1 110 ? -9.192 -1.959 23.854 1.00 98.19 110 ARG A N 1
ATOM 903 C CA . ARG A 1 110 ? -9.681 -0.819 24.646 1.00 98.19 110 ARG A CA 1
ATOM 904 C C . ARG A 1 110 ? -11.191 -0.870 24.862 1.00 98.19 110 ARG A C 1
ATOM 906 O O . ARG A 1 110 ? -11.625 -0.593 25.978 1.00 98.19 110 ARG A O 1
ATOM 913 N N . GLU A 1 111 ? -11.962 -1.243 23.844 1.00 97.81 111 GLU A N 1
ATOM 914 C CA . GLU A 1 111 ? -13.417 -1.428 23.945 1.00 97.81 111 GLU A CA 1
ATOM 915 C C . GLU A 1 111 ? -13.766 -2.534 24.944 1.00 97.81 111 GLU A C 1
ATOM 917 O O . GLU A 1 111 ? -14.545 -2.309 25.870 1.00 97.81 111 GLU A O 1
ATOM 922 N N . VAL A 1 112 ? -13.116 -3.698 24.837 1.00 98.25 112 VAL A N 1
ATOM 923 C CA . VAL A 1 112 ? -13.306 -4.812 25.780 1.00 98.25 112 VAL A CA 1
ATOM 924 C C . VAL A 1 112 ? -12.934 -4.396 27.206 1.00 98.25 112 VAL A C 1
ATOM 926 O O . VAL A 1 112 ? -13.677 -4.668 28.149 1.00 98.25 112 VAL A O 1
ATOM 929 N N . ALA A 1 113 ? -11.817 -3.688 27.385 1.00 98.31 113 ALA A N 1
ATOM 930 C CA . ALA A 1 113 ? -11.404 -3.191 28.693 1.00 98.31 113 ALA A CA 1
ATOM 931 C C . ALA A 1 113 ? -12.379 -2.141 29.260 1.00 98.31 113 ALA A C 1
ATOM 933 O O . ALA A 1 113 ? -12.609 -2.102 30.470 1.00 98.31 113 ALA A O 1
ATOM 934 N N . ALA A 1 114 ? -12.958 -1.282 28.415 1.00 98.19 114 ALA A N 1
ATOM 935 C CA . ALA A 1 114 ? -13.984 -0.325 28.823 1.00 98.19 114 ALA A CA 1
ATOM 936 C C . ALA A 1 114 ? -15.267 -1.039 29.270 1.00 98.19 114 ALA A C 1
ATOM 938 O O . ALA A 1 114 ? -15.721 -0.794 30.389 1.00 98.19 114 ALA A O 1
ATOM 939 N N . ALA A 1 115 ? -15.758 -1.993 28.475 1.00 98.00 115 ALA A N 1
ATOM 940 C CA . ALA A 1 115 ? -16.928 -2.802 28.804 1.00 98.00 115 ALA A CA 1
ATOM 941 C C . ALA A 1 115 ? -16.734 -3.599 30.106 1.00 98.00 115 ALA A C 1
ATOM 943 O O . ALA A 1 115 ? -17.623 -3.638 30.955 1.00 98.00 115 ALA A O 1
ATOM 944 N N . ALA A 1 116 ? -15.548 -4.175 30.326 1.00 98.00 116 ALA A N 1
ATOM 945 C CA . ALA A 1 116 ? -15.231 -4.882 31.568 1.00 98.00 116 ALA A CA 1
ATOM 946 C C . ALA A 1 116 ? -15.270 -3.954 32.797 1.00 98.00 116 ALA A C 1
ATOM 948 O O . ALA A 1 116 ? -15.790 -4.331 33.850 1.00 98.00 116 ALA A O 1
ATOM 949 N N . ARG A 1 117 ? -14.757 -2.721 32.671 1.00 97.81 117 ARG A N 1
ATOM 950 C CA . ARG A 1 117 ? -14.829 -1.716 33.743 1.00 97.81 117 ARG A CA 1
ATOM 951 C C . ARG A 1 117 ? -16.264 -1.287 34.021 1.00 97.81 117 ARG A C 1
ATOM 953 O O . ARG A 1 117 ? -16.633 -1.169 35.184 1.00 97.81 117 ARG A O 1
ATOM 960 N N . GLU A 1 118 ? -17.064 -1.056 32.986 1.00 97.81 118 GLU A N 1
ATOM 961 C CA . GLU A 1 118 ? -18.478 -0.698 33.136 1.00 97.81 118 GLU A CA 1
ATOM 962 C C . GLU A 1 118 ? -19.282 -1.811 33.791 1.00 97.81 118 GLU A C 1
ATOM 964 O O . GLU A 1 118 ? -19.989 -1.547 34.760 1.00 97.81 118 GLU A O 1
ATOM 969 N N . ARG A 1 119 ? -19.088 -3.059 33.359 1.00 98.00 119 ARG A N 1
ATOM 970 C CA . ARG A 1 119 ? -19.700 -4.223 33.999 1.00 98.00 119 ARG A CA 1
ATOM 971 C C . ARG A 1 119 ? -19.352 -4.293 35.484 1.00 98.00 119 ARG A C 1
ATOM 973 O O . ARG A 1 119 ? -20.246 -4.445 36.307 1.00 98.00 119 ARG A O 1
ATOM 980 N N . LYS A 1 120 ? -18.077 -4.113 35.843 1.00 98.31 120 LYS A N 1
ATOM 981 C CA . LYS A 1 120 ? -17.653 -4.111 37.251 1.00 98.31 120 LYS A CA 1
ATOM 982 C C . LYS A 1 120 ? -18.297 -2.974 38.054 1.00 98.31 120 LYS A C 1
ATOM 984 O O . LYS A 1 120 ? -18.669 -3.179 39.205 1.00 98.31 120 LYS A O 1
ATOM 989 N N . ARG A 1 121 ? -18.454 -1.782 37.464 1.00 98.06 121 ARG A N 1
ATOM 990 C CA . ARG A 1 121 ? -19.174 -0.668 38.110 1.00 98.06 121 ARG A CA 1
ATOM 991 C C . ARG A 1 121 ? -20.654 -0.992 38.310 1.00 98.06 121 ARG A C 1
ATOM 993 O O . ARG A 1 121 ? -21.171 -0.728 39.388 1.00 98.06 121 ARG A O 1
ATOM 1000 N N . ALA A 1 122 ? -21.307 -1.586 37.313 1.00 98.00 122 ALA A N 1
ATOM 1001 C CA . ALA A 1 122 ? -22.702 -2.005 37.412 1.00 98.00 122 ALA A CA 1
ATOM 1002 C C . ALA A 1 122 ? -22.895 -3.084 38.490 1.00 98.00 122 ALA A C 1
ATOM 1004 O O . ALA A 1 122 ? -23.807 -2.976 39.301 1.00 98.00 122 ALA A O 1
ATOM 1005 N N . GLU A 1 123 ? -22.000 -4.075 38.557 1.00 98.25 123 GLU A N 1
ATOM 1006 C CA . GLU A 1 123 ? -22.011 -5.107 39.603 1.00 98.25 123 GLU A CA 1
ATOM 1007 C C . GLU A 1 123 ? -21.834 -4.505 41.006 1.00 98.25 123 GLU A C 1
ATOM 1009 O O . GLU A 1 123 ? -22.539 -4.893 41.935 1.00 98.25 123 GLU A O 1
ATOM 1014 N N . ASN A 1 124 ? -20.932 -3.534 41.170 1.00 98.25 124 ASN A N 1
ATOM 1015 C CA . ASN A 1 124 ? -20.751 -2.843 42.449 1.00 98.25 124 ASN A CA 1
ATOM 1016 C C . ASN A 1 124 ? -21.982 -2.013 42.835 1.00 98.25 124 ASN A C 1
ATOM 1018 O O . ASN A 1 124 ? -22.457 -2.133 43.958 1.00 98.25 124 ASN A O 1
ATOM 1022 N N . SER A 1 125 ? -22.538 -1.235 41.902 1.00 97.88 125 SER A N 1
ATOM 1023 C CA . SER A 1 125 ? -23.750 -0.445 42.149 1.00 97.88 125 SER A CA 1
ATOM 1024 C C . SER A 1 125 ? -24.952 -1.332 42.491 1.00 97.88 125 SER A C 1
ATOM 1026 O O . SER A 1 125 ? -25.722 -0.997 43.387 1.00 97.88 125 SER A O 1
ATOM 1028 N N . ALA A 1 126 ? -25.086 -2.495 41.846 1.00 98.06 126 ALA A N 1
ATOM 1029 C CA . ALA A 1 126 ? -26.119 -3.471 42.182 1.00 98.06 126 ALA A CA 1
ATOM 1030 C C . ALA A 1 126 ? -25.935 -4.040 43.599 1.00 98.06 126 ALA A C 1
ATOM 1032 O O . ALA A 1 126 ? -26.912 -4.185 44.328 1.00 98.06 126 ALA A O 1
ATOM 1033 N N . ARG A 1 127 ? -24.694 -4.322 44.020 1.00 98.06 127 ARG A N 1
ATOM 1034 C CA . ARG A 1 127 ? -24.406 -4.757 45.398 1.00 98.06 127 ARG A CA 1
ATOM 1035 C C . ARG A 1 127 ? -24.738 -3.679 46.425 1.00 98.06 127 ARG A C 1
ATOM 1037 O O . ARG A 1 127 ? -25.367 -3.988 47.427 1.00 98.06 127 ARG A O 1
ATOM 1044 N N . GLU A 1 128 ? -24.344 -2.434 46.176 1.00 98.00 128 GLU A N 1
ATOM 1045 C CA . GLU A 1 128 ? -24.674 -1.304 47.052 1.00 98.00 128 GLU A CA 1
ATOM 1046 C C . GLU A 1 128 ? -26.191 -1.105 47.165 1.00 98.00 128 GLU A C 1
ATOM 1048 O O . GLU A 1 128 ? -26.704 -0.881 48.259 1.00 98.00 128 GLU A O 1
ATOM 1053 N N . ALA A 1 129 ? -26.923 -1.248 46.055 1.00 97.06 129 ALA A N 1
ATOM 1054 C CA . ALA A 1 129 ? -28.380 -1.181 46.055 1.00 97.06 129 ALA A CA 1
ATOM 1055 C C . ALA A 1 129 ? -29.015 -2.306 46.888 1.00 97.06 129 ALA A C 1
ATOM 1057 O O . ALA A 1 129 ? -29.938 -2.029 47.648 1.00 97.06 129 ALA A O 1
ATOM 1058 N N . LEU A 1 130 ? -28.505 -3.540 46.790 1.00 98.19 130 LEU A N 1
ATOM 1059 C CA . LEU A 1 130 ? -28.983 -4.669 47.596 1.00 98.19 130 LEU A CA 1
ATOM 1060 C C . LEU A 1 130 ? -28.740 -4.451 49.092 1.00 98.19 130 LEU A C 1
ATOM 1062 O O . LEU A 1 130 ? -29.659 -4.640 49.881 1.00 98.19 130 LEU A O 1
ATOM 1066 N N . LEU A 1 131 ? -27.544 -3.996 49.479 1.00 97.94 131 LEU A N 1
ATOM 1067 C CA . LEU A 1 131 ? -27.243 -3.680 50.880 1.00 97.94 131 LEU A CA 1
ATOM 1068 C C . LEU A 1 131 ? -28.183 -2.597 51.415 1.00 97.94 131 LEU A C 1
ATOM 1070 O O . LEU A 1 131 ? -28.750 -2.740 52.493 1.00 97.94 131 LEU A O 1
ATOM 1074 N N . ARG A 1 132 ? -28.424 -1.548 50.625 1.00 97.94 132 ARG A N 1
ATOM 1075 C CA . ARG A 1 132 ? -29.364 -0.490 50.996 1.00 97.94 132 ARG A CA 1
ATOM 1076 C C . ARG A 1 132 ? -30.805 -0.993 51.086 1.00 97.94 132 ARG A C 1
ATOM 1078 O O . ARG A 1 132 ? -31.567 -0.527 51.925 1.00 97.94 132 ARG A O 1
ATOM 1085 N N . GLU A 1 133 ? -31.198 -1.933 50.230 1.00 97.31 133 GLU A N 1
ATOM 1086 C CA . GLU A 1 133 ? -32.510 -2.578 50.306 1.00 97.31 133 GLU A CA 1
ATOM 1087 C C . GLU A 1 133 ? -32.650 -3.412 51.590 1.00 97.31 133 GLU A C 1
ATOM 1089 O O . GLU A 1 133 ? -33.701 -3.382 52.229 1.00 97.31 133 GLU A O 1
ATOM 1094 N N . GLU A 1 134 ? -31.599 -4.128 51.995 1.00 97.88 134 GLU A N 1
ATOM 1095 C CA . GLU A 1 134 ? -31.551 -4.876 53.256 1.00 97.88 134 GLU A CA 1
ATOM 1096 C C . GLU A 1 134 ? -31.604 -3.950 54.480 1.00 97.88 134 GLU A C 1
ATOM 1098 O O . GLU A 1 134 ? -32.386 -4.206 55.398 1.00 97.88 134 GLU A O 1
ATOM 1103 N N . GLU A 1 135 ? -30.856 -2.843 54.473 1.00 97.88 135 GLU A N 1
ATOM 1104 C CA . GLU A 1 135 ? -30.907 -1.805 55.513 1.00 97.88 135 GLU A CA 1
ATOM 1105 C C . GLU A 1 135 ? -32.322 -1.228 55.658 1.00 97.88 135 GLU A C 1
ATOM 1107 O O . GLU A 1 135 ? -32.886 -1.229 56.754 1.00 97.88 135 GLU A O 1
ATOM 1112 N N . LEU A 1 136 ? -32.942 -0.817 54.545 1.00 97.50 136 LEU A N 1
ATOM 1113 C CA . LEU A 1 136 ? -34.307 -0.281 54.536 1.00 97.50 136 LEU A CA 1
ATOM 1114 C C . LEU A 1 136 ? -35.338 -1.314 55.009 1.00 97.50 136 LEU A C 1
ATOM 1116 O O . LEU A 1 136 ? -36.277 -0.964 55.723 1.00 97.50 136 LEU A O 1
ATOM 1120 N N . LYS A 1 137 ? -35.176 -2.594 54.650 1.00 98.00 137 LYS A N 1
ATOM 1121 C CA . LYS A 1 137 ? -36.016 -3.675 55.193 1.00 98.00 137 LYS A CA 1
ATOM 1122 C C . LYS A 1 137 ? -35.860 -3.781 56.709 1.00 98.00 137 LYS A C 1
ATOM 1124 O O . LYS A 1 137 ? -36.866 -3.915 57.402 1.00 98.00 137 LYS A O 1
ATOM 1129 N N . GLY A 1 138 ? -34.635 -3.670 57.223 1.00 97.62 138 GLY A N 1
ATOM 1130 C CA . GLY A 1 138 ? -34.359 -3.632 58.659 1.00 97.62 138 GLY A CA 1
ATOM 1131 C C . GLY A 1 138 ? -35.056 -2.466 59.367 1.00 97.62 138 GLY A C 1
ATOM 1132 O O . GLY A 1 138 ? -35.723 -2.674 60.381 1.00 97.62 138 GLY A O 1
ATOM 1133 N N . GLU A 1 139 ? -34.972 -1.256 58.810 1.00 97.81 139 GLU A N 1
ATOM 1134 C CA . GLU A 1 139 ? -35.664 -0.070 59.339 1.00 97.81 139 GLU A CA 1
ATOM 1135 C C . GLU A 1 139 ? -37.191 -0.235 59.327 1.00 97.81 139 GLU A C 1
ATOM 1137 O O . GLU A 1 139 ? -37.859 0.095 60.310 1.00 97.81 139 GLU A O 1
ATOM 1142 N N . ILE A 1 140 ? -37.754 -0.792 58.249 1.00 97.56 140 ILE A N 1
ATOM 1143 C CA . ILE A 1 140 ? -39.193 -1.068 58.141 1.00 97.56 140 ILE A CA 1
ATOM 1144 C C . ILE A 1 140 ? -39.644 -2.050 59.225 1.00 97.56 140 ILE A C 1
ATOM 1146 O O . ILE A 1 140 ? -40.666 -1.809 59.869 1.00 97.56 140 ILE A O 1
ATOM 1150 N N . GLU A 1 141 ? -38.913 -3.143 59.452 1.00 97.69 141 GLU A N 1
ATOM 1151 C CA . GLU A 1 141 ? -39.261 -4.105 60.504 1.00 97.69 141 GLU A CA 1
ATOM 1152 C C . GLU A 1 141 ? -39.129 -3.493 61.908 1.00 97.69 141 GLU A C 1
ATOM 1154 O O . GLU A 1 141 ? -40.005 -3.694 62.752 1.00 97.69 141 GLU A O 1
ATOM 1159 N N . ALA A 1 142 ? -38.111 -2.661 62.150 1.00 97.62 142 ALA A N 1
ATOM 1160 C CA . ALA A 1 142 ? -37.975 -1.928 63.409 1.00 97.62 142 ALA A CA 1
ATOM 1161 C C . ALA A 1 142 ? -39.152 -0.962 63.651 1.00 97.62 142 ALA A C 1
ATOM 1163 O O . ALA A 1 142 ? -39.701 -0.915 64.755 1.00 97.62 142 ALA A O 1
ATOM 1164 N N . LEU A 1 143 ? -39.584 -0.230 62.617 1.00 97.25 143 LEU A N 1
ATOM 1165 C CA . LEU A 1 143 ? -40.747 0.659 62.684 1.00 97.25 143 LEU A CA 1
ATOM 1166 C C . LEU A 1 143 ? -42.056 -0.110 62.884 1.00 97.25 143 LEU A C 1
ATOM 1168 O O . LEU A 1 143 ? -42.900 0.331 63.664 1.00 97.25 143 LEU A O 1
ATOM 1172 N N . LYS A 1 144 ? -42.234 -1.267 62.231 1.00 97.25 144 LYS A N 1
ATOM 1173 C CA . LYS A 1 144 ? -43.396 -2.143 62.457 1.00 97.25 144 LYS A CA 1
ATOM 1174 C C . LYS A 1 144 ? -43.463 -2.615 63.904 1.00 97.25 144 LYS A C 1
ATOM 1176 O O . LYS A 1 144 ? -44.538 -2.585 64.500 1.00 97.25 144 LYS A O 1
ATOM 1181 N N . GLU A 1 145 ? -42.333 -3.012 64.483 1.00 97.50 145 GLU A N 1
ATOM 1182 C CA . GLU A 1 145 ? -42.286 -3.448 65.877 1.00 97.50 145 GLU A CA 1
ATOM 1183 C C . GLU A 1 145 ? -42.546 -2.287 66.848 1.00 97.50 145 GLU A C 1
ATOM 1185 O O . GLU A 1 145 ? -43.288 -2.449 67.817 1.00 97.50 145 GLU A O 1
ATOM 1190 N N . ALA A 1 146 ? -42.008 -1.095 66.574 1.00 96.81 146 ALA A N 1
ATOM 1191 C CA . ALA A 1 146 ? -42.319 0.107 67.347 1.00 96.81 146 ALA A CA 1
ATOM 1192 C C . ALA A 1 146 ? -43.815 0.461 67.274 1.00 96.81 146 ALA A C 1
ATOM 1194 O O . ALA A 1 146 ? -44.435 0.727 68.303 1.00 96.81 146 ALA A O 1
ATOM 1195 N N . LEU A 1 147 ? -44.416 0.386 66.082 1.00 97.44 147 LEU A N 1
ATOM 1196 C CA . LEU A 1 147 ? -45.849 0.603 65.882 1.00 97.44 147 LEU A CA 1
ATOM 1197 C C . LEU A 1 147 ? -46.687 -0.438 66.634 1.00 97.44 147 LEU A C 1
ATOM 1199 O O . LEU A 1 147 ? -47.696 -0.083 67.240 1.00 97.44 147 LEU A O 1
ATOM 1203 N N . ARG A 1 148 ? -46.268 -1.710 66.632 1.00 97.12 148 ARG A N 1
ATOM 1204 C CA . ARG A 1 148 ? -46.936 -2.777 67.387 1.00 97.12 148 ARG A CA 1
ATOM 1205 C C . ARG A 1 148 ? -46.914 -2.476 68.884 1.00 97.12 148 ARG A C 1
ATOM 1207 O O . ARG A 1 148 ? -47.980 -2.459 69.495 1.00 97.12 148 ARG A O 1
ATOM 1214 N N . LYS A 1 149 ? -45.747 -2.143 69.444 1.00 96.62 149 LYS A N 1
ATOM 1215 C CA . LYS A 1 149 ? -45.594 -1.760 70.860 1.00 96.62 149 LYS A CA 1
ATOM 1216 C C . LYS A 1 149 ? -46.440 -0.545 71.232 1.00 96.62 149 LYS A C 1
ATOM 1218 O O . LYS A 1 149 ? -47.125 -0.573 72.248 1.00 96.62 149 LYS A O 1
ATOM 1223 N N . GLU A 1 150 ? -46.445 0.490 70.397 1.00 95.62 150 GLU A N 1
ATOM 1224 C CA . GLU A 1 150 ?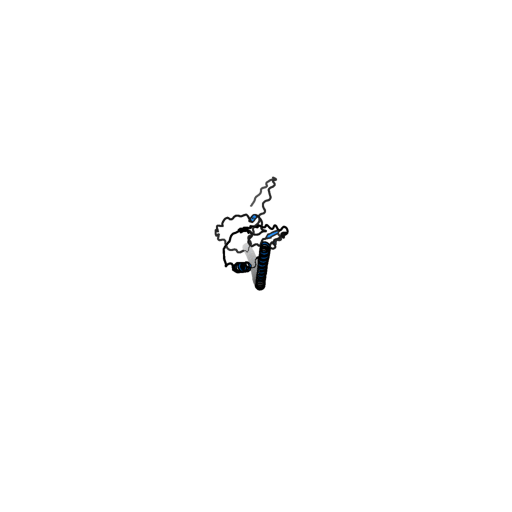 -47.270 1.684 70.604 1.00 95.62 150 GLU A CA 1
ATOM 1225 C C . GLU A 1 150 ? -48.768 1.350 70.529 1.00 95.62 150 GLU A C 1
ATOM 1227 O O . GLU A 1 150 ? -49.560 1.832 71.335 1.00 95.62 150 GLU A O 1
ATOM 1232 N N . SER A 1 151 ? -49.178 0.476 69.603 1.00 95.00 151 SER A N 1
ATOM 1233 C CA . SER A 1 151 ? -50.571 0.028 69.497 1.00 95.00 151 SER A CA 1
ATOM 1234 C C . SER A 1 151 ? -51.014 -0.798 70.710 1.00 95.00 151 SER A C 1
ATOM 1236 O O . SER A 1 151 ? -52.135 -0.631 71.188 1.00 95.00 151 SER A O 1
ATOM 1238 N N . GLU A 1 152 ? -50.136 -1.650 71.243 1.00 95.44 152 GLU A N 1
ATOM 1239 C CA . GLU A 1 152 ? -50.372 -2.411 72.471 1.00 95.44 152 GLU A CA 1
ATOM 1240 C C . GLU A 1 152 ? -50.458 -1.463 73.674 1.00 95.44 152 GLU A C 1
ATOM 1242 O O . GLU A 1 152 ? -51.414 -1.544 74.444 1.00 95.44 152 GLU A O 1
ATOM 1247 N N . ALA A 1 153 ? -49.538 -0.500 73.788 1.00 95.25 153 ALA A N 1
ATOM 1248 C CA . ALA A 1 153 ? -49.567 0.525 74.827 1.00 95.25 153 ALA A CA 1
ATOM 1249 C C . ALA A 1 153 ? -50.868 1.341 74.777 1.00 95.25 153 ALA A C 1
ATOM 1251 O O . ALA A 1 153 ? -51.541 1.476 75.801 1.00 95.25 153 ALA A O 1
ATOM 1252 N N . ARG A 1 154 ? -51.286 1.798 73.589 1.00 95.12 154 ARG A N 1
ATOM 1253 C CA . ARG A 1 154 ? -52.567 2.491 73.382 1.00 95.12 154 ARG A CA 1
ATOM 1254 C C . ARG A 1 154 ? -53.754 1.646 73.814 1.00 95.12 154 ARG A C 1
ATOM 1256 O O . ARG A 1 154 ? -54.574 2.146 74.573 1.00 95.12 154 ARG A O 1
ATOM 1263 N N . ARG A 1 155 ? -53.813 0.367 73.427 1.00 93.62 155 ARG A N 1
ATOM 1264 C CA . ARG A 1 155 ? -54.865 -0.552 73.896 1.00 93.62 155 ARG A CA 1
ATOM 1265 C C . ARG A 1 155 ? -54.882 -0.655 75.417 1.00 93.62 155 ARG A C 1
ATOM 1267 O O . ARG A 1 155 ? -55.944 -0.542 76.008 1.00 93.62 155 ARG A O 1
ATOM 1274 N N . THR A 1 156 ? -53.723 -0.779 76.067 1.00 94.19 156 THR A N 1
ATOM 1275 C CA . THR A 1 156 ? -53.684 -0.839 77.539 1.00 94.19 156 THR A CA 1
ATOM 1276 C C . THR A 1 156 ? -54.171 0.452 78.201 1.00 94.19 156 THR A C 1
ATOM 1278 O O . THR A 1 156 ? -54.801 0.394 79.255 1.00 94.19 156 THR A O 1
ATOM 1281 N N . VAL A 1 157 ? -53.903 1.618 77.602 1.00 93.75 157 VAL A N 1
ATOM 1282 C CA . VAL A 1 157 ? -54.396 2.915 78.089 1.00 93.75 157 VAL A CA 1
ATOM 1283 C C . VAL A 1 157 ? -55.897 3.049 77.844 1.00 93.75 157 VAL A C 1
ATOM 1285 O O . VAL A 1 157 ? -56.612 3.476 78.744 1.00 93.75 157 VAL A O 1
ATOM 1288 N N . GLU A 1 158 ? -56.384 2.650 76.669 1.00 93.81 158 GLU A N 1
ATOM 1289 C CA . GLU A 1 158 ? -57.813 2.613 76.345 1.00 93.81 158 GLU A CA 1
ATOM 1290 C C . GLU A 1 158 ? -58.585 1.665 77.267 1.00 93.81 158 GLU A C 1
ATOM 1292 O O . GLU A 1 158 ? -59.675 1.998 77.717 1.00 93.81 158 GLU A O 1
ATOM 1297 N N . ASP A 1 159 ? -58.041 0.492 77.580 1.00 93.31 159 ASP A N 1
ATOM 1298 C CA . ASP A 1 159 ? -58.694 -0.466 78.471 1.00 93.31 159 ASP A CA 1
ATOM 1299 C C . ASP A 1 159 ? -58.706 0.038 79.919 1.00 93.31 159 ASP A C 1
ATOM 1301 O O . ASP A 1 159 ? -59.718 -0.101 80.608 1.00 93.31 159 ASP A O 1
ATOM 1305 N N . LYS A 1 160 ? -57.632 0.705 80.371 1.00 93.56 160 LYS A N 1
ATOM 1306 C CA . LYS A 1 160 ? -57.607 1.401 81.669 1.00 93.56 160 LYS A CA 1
ATOM 1307 C C . LYS A 1 160 ? -58.623 2.540 81.720 1.00 93.56 160 LYS A C 1
ATOM 1309 O O . LYS A 1 160 ? -59.389 2.608 82.675 1.00 93.56 160 LYS A O 1
ATOM 1314 N N . SER A 1 161 ? -58.678 3.394 80.696 1.00 90.25 161 SER A N 1
ATOM 1315 C CA . SER A 1 161 ? -59.623 4.514 80.664 1.00 90.25 161 SER A CA 1
ATOM 1316 C C . SER A 1 161 ? -61.072 4.033 80.595 1.00 90.25 161 SER A C 1
ATOM 1318 O O . SER A 1 161 ? -61.917 4.567 81.307 1.00 90.25 161 SER A O 1
ATOM 1320 N N . LYS A 1 162 ? -61.365 2.970 79.831 1.00 92.88 162 LYS A N 1
ATOM 1321 C CA . LYS A 1 162 ? -62.673 2.293 79.850 1.00 92.88 162 LYS A CA 1
ATOM 1322 C C . LYS A 1 162 ? -62.996 1.733 81.235 1.00 92.88 162 LYS A C 1
ATOM 1324 O O . LYS A 1 162 ? -64.107 1.939 81.715 1.00 92.88 162 LYS A O 1
ATOM 1329 N N . ALA A 1 163 ? -62.056 1.050 81.890 1.00 91.06 163 ALA A N 1
ATOM 1330 C CA . ALA A 1 163 ? -62.269 0.501 83.228 1.00 91.06 163 ALA A CA 1
ATOM 1331 C C . ALA A 1 163 ? -62.534 1.602 84.269 1.00 91.06 163 ALA A C 1
ATOM 1333 O O . ALA A 1 163 ? -63.438 1.463 85.092 1.00 91.06 163 ALA A O 1
ATOM 1334 N N . ASP A 1 164 ? -61.790 2.706 84.220 1.00 91.56 164 ASP A N 1
ATOM 1335 C CA . ASP A 1 164 ? -61.975 3.838 85.129 1.00 91.56 164 ASP A CA 1
ATOM 1336 C C . ASP A 1 164 ? -63.279 4.599 84.845 1.00 91.56 164 ASP A C 1
ATOM 1338 O O . ASP A 1 164 ? -63.970 4.989 85.787 1.00 91.56 164 ASP A O 1
ATOM 1342 N N . LEU A 1 165 ? -63.693 4.717 83.577 1.00 91.62 165 LEU A N 1
ATOM 1343 C CA . LEU A 1 165 ? -65.021 5.218 83.206 1.00 91.62 165 LEU A CA 1
ATOM 1344 C C . LEU A 1 165 ? -66.138 4.334 83.768 1.00 91.62 165 LEU A C 1
ATOM 1346 O O . LEU A 1 165 ? -67.072 4.856 84.367 1.00 91.62 165 LEU A O 1
ATOM 1350 N N . VAL A 1 166 ? -66.043 3.007 83.629 1.00 92.00 166 VAL A N 1
ATOM 1351 C CA . VAL A 1 166 ? -67.037 2.075 84.195 1.00 92.00 166 VAL A CA 1
ATOM 1352 C C . VAL A 1 166 ? -67.111 2.217 85.716 1.00 92.00 166 VAL A C 1
ATOM 1354 O O . VAL A 1 166 ? -68.210 2.292 86.260 1.00 92.00 166 VAL A O 1
ATOM 1357 N N . LYS A 1 167 ? -65.967 2.323 86.408 1.00 90.56 167 LYS A N 1
ATOM 1358 C CA . LYS A 1 167 ? -65.932 2.580 87.859 1.00 90.56 167 LYS A CA 1
ATOM 1359 C C . LYS A 1 167 ? -66.584 3.914 88.221 1.00 90.56 167 LYS A C 1
ATOM 1361 O O . LYS A 1 167 ? -67.351 3.963 89.176 1.00 90.56 167 LYS A O 1
ATOM 1366 N N . SER A 1 168 ? -66.300 4.977 87.470 1.00 89.25 168 SER A N 1
ATOM 1367 C CA . SER A 1 168 ? -66.886 6.303 87.692 1.00 89.25 168 SER A CA 1
ATOM 1368 C C . SER A 1 168 ? -68.400 6.300 87.469 1.00 89.25 168 SER A C 1
ATOM 1370 O O . SER A 1 168 ? -69.132 6.788 88.322 1.00 89.25 168 SER A O 1
ATOM 1372 N N . VAL A 1 169 ? -68.889 5.686 86.387 1.00 89.00 169 VAL A N 1
ATOM 1373 C CA . VAL A 1 169 ? -70.330 5.535 86.122 1.00 89.00 169 VAL A CA 1
ATOM 1374 C C . VAL A 1 169 ? -70.999 4.687 87.204 1.00 89.00 169 VAL A C 1
ATOM 1376 O O . VAL A 1 169 ? -72.082 5.033 87.664 1.00 89.00 169 VAL A O 1
ATOM 1379 N N . ALA A 1 170 ? -70.359 3.608 87.662 1.00 83.94 170 ALA A N 1
ATOM 1380 C CA . ALA A 1 170 ? -70.870 2.803 88.768 1.00 83.94 170 ALA A CA 1
ATOM 1381 C C . ALA A 1 170 ? -70.924 3.596 90.086 1.00 83.94 170 ALA A C 1
ATOM 1383 O O . ALA A 1 170 ? -71.902 3.474 90.817 1.00 83.94 170 ALA A O 1
ATOM 1384 N N . ALA A 1 171 ? -69.917 4.426 90.379 1.00 86.44 171 ALA A N 1
ATOM 1385 C CA . ALA A 1 171 ? -69.907 5.308 91.546 1.00 86.44 171 ALA A CA 1
ATOM 1386 C C . ALA A 1 171 ? -71.013 6.372 91.468 1.00 86.44 171 ALA A C 1
ATOM 1388 O O . ALA A 1 171 ? -71.785 6.499 92.411 1.00 86.44 171 ALA A O 1
ATOM 1389 N N . LEU A 1 172 ? -71.166 7.046 90.323 1.00 85.88 172 LEU A N 1
ATOM 1390 C CA . LEU A 1 172 ? -72.263 7.989 90.084 1.00 85.88 172 LEU A CA 1
ATOM 1391 C C . LEU A 1 172 ? -73.631 7.312 90.211 1.00 85.88 172 LEU A C 1
ATOM 1393 O O . LEU A 1 172 ? -74.538 7.872 90.814 1.00 85.88 172 LEU A O 1
ATOM 1397 N N . ASN A 1 173 ? -73.783 6.088 89.697 1.00 83.38 173 ASN A N 1
ATOM 1398 C CA . ASN A 1 173 ? -75.013 5.318 89.870 1.00 83.38 173 ASN A CA 1
ATOM 1399 C C . ASN A 1 173 ? -75.259 4.966 91.343 1.00 83.38 173 ASN A C 1
ATOM 1401 O O . ASN A 1 173 ? -76.397 5.060 91.792 1.00 83.38 173 ASN A O 1
ATOM 1405 N N . ARG A 1 174 ? -74.225 4.602 92.117 1.00 81.06 174 ARG A N 1
ATOM 1406 C CA . ARG A 1 174 ? -74.350 4.404 93.573 1.00 81.06 174 ARG A CA 1
ATOM 1407 C C . ARG A 1 174 ? -74.789 5.691 94.270 1.00 81.06 174 ARG A C 1
ATOM 1409 O O . ARG A 1 174 ? -75.733 5.647 95.047 1.00 81.06 174 ARG A O 1
ATOM 1416 N N . GLU A 1 175 ? -74.158 6.823 93.972 1.00 79.69 175 GLU A N 1
ATOM 1417 C CA . GLU A 1 175 ? -74.520 8.133 94.532 1.00 79.69 175 GLU A CA 1
ATOM 1418 C C . GLU A 1 175 ? -75.947 8.553 94.149 1.00 79.69 175 GLU A C 1
ATOM 1420 O O . GLU A 1 175 ? -76.693 9.045 94.994 1.00 79.69 175 GLU A O 1
ATOM 1425 N N . ALA A 1 176 ? -76.364 8.308 92.904 1.00 79.12 176 ALA A N 1
ATOM 1426 C CA . ALA A 1 176 ? -77.723 8.565 92.439 1.00 79.12 176 ALA A CA 1
ATOM 1427 C C . ALA A 1 176 ? -78.748 7.664 93.146 1.00 79.12 176 ALA A C 1
ATOM 1429 O O . ALA A 1 176 ? -79.798 8.150 93.558 1.00 79.12 176 ALA A O 1
ATOM 1430 N N . ILE A 1 177 ? -78.440 6.376 93.344 1.00 72.12 177 ILE A N 1
ATOM 1431 C CA . ILE A 1 177 ? -79.284 5.453 94.119 1.00 72.12 177 ILE A CA 1
ATOM 1432 C C . ILE A 1 177 ? -79.389 5.918 95.574 1.00 72.12 177 ILE A C 1
ATOM 1434 O O . ILE A 1 177 ? -80.495 5.977 96.100 1.00 72.12 177 ILE A O 1
ATOM 1438 N N . LEU A 1 178 ? -78.276 6.289 96.213 1.00 70.44 178 LEU A N 1
ATOM 1439 C CA . LEU A 1 178 ? -78.269 6.814 97.584 1.00 70.44 178 LEU A CA 1
ATOM 1440 C C . LEU A 1 178 ? -79.071 8.121 97.699 1.00 70.44 178 LEU A C 1
ATOM 1442 O O . LEU A 1 178 ? -79.832 8.291 98.646 1.00 70.44 178 LEU A O 1
ATOM 1446 N N . SER A 1 179 ? -78.974 9.005 96.701 1.00 70.69 179 SER A N 1
ATOM 1447 C CA . SER A 1 179 ? -79.748 10.255 96.636 1.00 70.69 179 SER A CA 1
ATOM 1448 C C . SER A 1 179 ? -81.248 10.017 96.427 1.00 70.69 179 SER A C 1
ATOM 1450 O O . SER A 1 179 ? -82.066 10.793 96.913 1.00 70.69 179 SER A O 1
ATOM 1452 N N . LEU A 1 180 ? -81.624 8.947 95.716 1.00 63.16 180 LEU A N 1
ATOM 1453 C CA . LEU A 1 180 ? -83.019 8.536 95.527 1.00 63.16 180 LEU A CA 1
ATOM 1454 C C . LEU A 1 180 ? -83.583 7.749 96.725 1.00 63.16 180 LEU A C 1
ATOM 1456 O O . LEU A 1 180 ? -84.799 7.734 96.897 1.00 63.16 180 LEU A O 1
ATOM 1460 N N . LYS A 1 181 ? -82.731 7.093 97.531 1.00 56.62 181 LYS A N 1
ATOM 1461 C CA . LYS A 1 181 ? -83.143 6.206 98.634 1.00 56.62 181 LYS A CA 1
ATOM 1462 C C . LYS A 1 181 ? -83.365 6.879 99.989 1.00 56.62 181 LYS A C 1
ATOM 1464 O O . LYS A 1 181 ? -83.974 6.225 100.817 1.00 56.62 181 LYS A O 1
ATOM 1469 N N . GLY A 1 182 ? -82.943 8.127 100.211 1.00 47.97 182 GLY A N 1
ATOM 1470 C CA . GLY A 1 182 ? -83.301 8.909 101.409 1.00 47.97 182 GLY A CA 1
ATOM 1471 C C . GLY A 1 182 ? -83.181 8.155 102.748 1.00 47.97 182 GLY A C 1
ATOM 1472 O O . GLY A 1 182 ? -84.163 7.613 103.229 1.00 47.97 182 GLY A O 1
ATOM 1473 N N . GLU A 1 183 ? -81.984 8.158 103.336 1.00 49.97 183 GLU A N 1
ATOM 1474 C CA . GLU A 1 183 ? -81.618 7.745 104.713 1.00 49.97 183 GLU A CA 1
ATOM 1475 C C . GLU A 1 183 ? -82.003 6.351 105.266 1.00 49.97 183 GLU A C 1
ATOM 1477 O O . GLU A 1 183 ? -81.306 5.920 106.178 1.00 49.97 183 GLU A O 1
ATOM 1482 N N . ASP A 1 184 ? -82.929 5.567 104.700 1.00 48.62 184 ASP A N 1
ATOM 1483 C CA . ASP A 1 184 ? -83.305 4.259 105.276 1.00 48.62 184 ASP A CA 1
ATOM 1484 C C . ASP A 1 184 ? -83.286 3.106 104.245 1.00 48.62 184 ASP A C 1
ATOM 1486 O O . ASP A 1 184 ? -84.185 2.973 103.413 1.00 48.62 184 ASP A O 1
ATOM 1490 N N . GLY A 1 185 ? -82.282 2.213 104.315 1.00 49.72 185 GL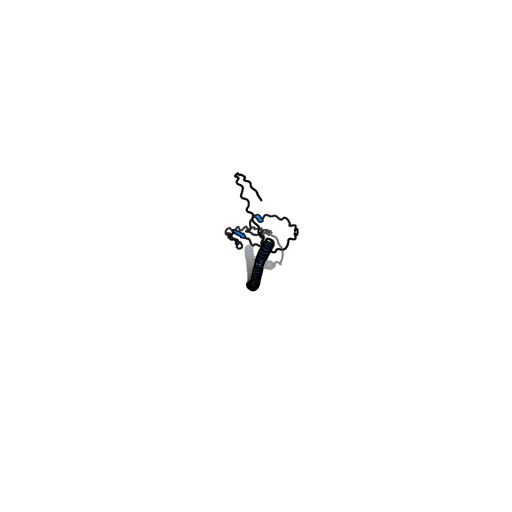Y A N 1
ATOM 1491 C CA . GLY A 1 185 ? -82.342 0.898 103.647 1.00 49.72 185 GLY A CA 1
ATOM 1492 C C . GLY A 1 185 ? -81.000 0.242 103.288 1.00 49.72 185 GLY A C 1
ATOM 1493 O O . GLY A 1 185 ? -80.601 0.255 102.122 1.00 49.72 185 GLY A O 1
ATOM 1494 N N . GLU A 1 186 ? -80.337 -0.387 104.266 1.00 51.00 186 GLU A N 1
ATOM 1495 C CA . GLU A 1 186 ? -79.044 -1.091 104.121 1.00 51.00 186 GLU A CA 1
ATOM 1496 C C . GLU A 1 186 ? -79.118 -2.496 103.474 1.00 51.00 186 GLU A C 1
ATOM 1498 O O . GLU A 1 186 ? -78.096 -3.002 103.012 1.00 51.00 186 GLU A O 1
ATOM 1503 N N . GLU A 1 187 ? -80.287 -3.139 103.368 1.00 52.91 187 GLU A N 1
ATOM 1504 C CA . GLU A 1 187 ? -80.363 -4.569 102.988 1.00 52.91 187 GLU A CA 1
ATOM 1505 C C . GLU A 1 187 ? -80.276 -4.861 101.472 1.00 52.91 187 GLU A C 1
ATOM 1507 O O . GLU A 1 187 ? -79.871 -5.952 101.074 1.00 52.91 187 GLU A O 1
ATOM 1512 N N . ASP A 1 188 ? -80.547 -3.888 100.596 1.00 52.25 188 ASP A N 1
ATOM 1513 C CA . ASP A 1 188 ? -80.579 -4.115 99.135 1.00 52.25 188 ASP A CA 1
ATOM 1514 C C . ASP A 1 188 ? -79.237 -3.883 98.419 1.00 52.25 188 ASP A C 1
ATOM 1516 O O . ASP A 1 188 ? -79.087 -4.212 97.239 1.00 52.25 188 ASP A O 1
ATOM 1520 N N . ALA A 1 189 ? -78.256 -3.270 99.089 1.00 53.41 189 ALA A N 1
ATOM 1521 C CA . ALA A 1 189 ? -76.968 -2.948 98.470 1.00 53.41 189 ALA A CA 1
ATOM 1522 C C . ALA A 1 189 ? -76.159 -4.216 98.135 1.00 53.41 189 ALA A C 1
ATOM 1524 O O . ALA A 1 189 ? -75.488 -4.263 97.102 1.00 53.41 189 ALA A O 1
ATOM 1525 N N . ALA A 1 190 ? -76.293 -5.264 98.956 1.00 54.12 190 ALA A N 1
ATOM 1526 C CA . ALA A 1 190 ? -75.639 -6.557 98.756 1.00 54.12 190 ALA A CA 1
ATOM 1527 C C . ALA A 1 190 ? -76.245 -7.363 97.587 1.00 54.12 190 ALA A C 1
ATOM 1529 O O . ALA A 1 190 ? -75.517 -8.024 96.849 1.00 54.12 190 ALA A O 1
ATOM 1530 N N . ALA A 1 191 ? -77.558 -7.256 97.348 1.00 55.56 191 ALA A N 1
ATOM 1531 C CA . ALA A 1 191 ? -78.234 -7.958 96.250 1.00 55.56 191 ALA A CA 1
ATOM 1532 C C . ALA A 1 191 ? -77.874 -7.390 94.860 1.00 55.56 191 ALA A C 1
ATOM 1534 O O . ALA A 1 191 ? -77.859 -8.107 93.861 1.00 55.56 191 ALA A O 1
ATOM 1535 N N . ILE A 1 192 ? -77.545 -6.096 94.778 1.00 54.03 192 ILE A N 1
ATOM 1536 C CA . ILE A 1 192 ? -77.160 -5.440 93.517 1.00 54.03 192 ILE A CA 1
ATOM 1537 C C . ILE A 1 192 ? -75.675 -5.690 93.187 1.00 54.03 192 ILE A C 1
ATOM 1539 O O . ILE A 1 192 ? -75.304 -5.739 92.010 1.00 54.03 192 ILE A O 1
ATOM 1543 N N . GLU A 1 193 ? -74.830 -5.928 94.197 1.00 54.72 193 GLU A N 1
ATOM 1544 C CA . GLU A 1 193 ? -73.439 -6.362 94.005 1.00 54.72 193 GLU A CA 1
ATOM 1545 C C . GLU A 1 193 ? -73.358 -7.736 93.307 1.00 54.72 193 GLU A C 1
ATOM 1547 O O . GLU A 1 193 ? -72.492 -7.950 92.455 1.00 54.72 193 GLU A O 1
ATOM 1552 N N . GLU A 1 194 ? -74.324 -8.626 93.554 1.00 53.09 194 GLU A N 1
ATOM 1553 C CA . GLU A 1 194 ? -74.450 -9.929 92.884 1.00 53.09 194 GLU A CA 1
ATOM 1554 C C . GLU A 1 194 ? -74.866 -9.815 91.401 1.00 53.09 194 GLU A C 1
ATOM 1556 O O . GLU A 1 194 ? -74.364 -10.559 90.553 1.00 53.09 194 GLU A O 1
ATOM 1561 N N . ILE A 1 195 ? -75.708 -8.837 91.040 1.00 53.56 195 ILE A N 1
ATOM 1562 C CA . ILE A 1 195 ? -76.169 -8.625 89.651 1.00 53.56 195 ILE A CA 1
ATOM 1563 C C . ILE A 1 195 ? -75.094 -7.926 88.801 1.00 53.56 195 ILE A C 1
ATOM 1565 O O . ILE A 1 195 ? -74.907 -8.253 87.629 1.00 53.56 195 ILE A O 1
ATOM 1569 N N . LEU A 1 196 ? -74.336 -6.988 89.379 1.00 51.22 196 LEU A N 1
ATOM 1570 C CA . LEU A 1 196 ? -73.273 -6.276 88.656 1.00 51.22 196 LEU A CA 1
ATOM 1571 C C . LEU A 1 196 ? -71.981 -7.098 88.513 1.00 51.22 196 LEU A C 1
ATOM 1573 O O . LEU A 1 196 ? -71.214 -6.864 87.578 1.00 51.22 196 LEU A O 1
ATOM 1577 N N . SER A 1 197 ? -71.757 -8.088 89.384 1.00 47.91 197 SER A N 1
ATOM 1578 C CA . SER A 1 197 ? -70.592 -8.987 89.315 1.00 47.91 197 SER A CA 1
ATOM 1579 C C . SER A 1 197 ? -70.781 -10.163 88.343 1.00 47.91 197 SER A C 1
ATOM 1581 O O . SER A 1 197 ? -69.813 -10.842 88.004 1.00 47.91 197 SER A O 1
ATOM 1583 N N . SER A 1 198 ? -72.007 -10.415 87.866 1.00 42.16 198 SER A N 1
ATOM 1584 C CA . SER A 1 198 ? -72.378 -11.625 87.112 1.00 42.16 198 SER A CA 1
ATOM 1585 C C . SER A 1 198 ? -72.543 -11.426 85.595 1.00 42.16 198 SER A C 1
ATOM 1587 O O . SER A 1 198 ? -72.978 -12.336 84.883 1.00 42.16 198 SER A O 1
ATOM 1589 N N . HIS A 1 199 ? -72.126 -10.286 85.036 1.00 41.81 199 HIS A N 1
ATOM 1590 C CA . HIS A 1 199 ? -72.164 -10.052 83.587 1.00 41.81 199 HIS A CA 1
ATOM 1591 C C . HIS A 1 199 ? -70.774 -9.960 82.953 1.00 41.81 199 HIS A C 1
ATOM 1593 O O . HIS A 1 199 ? -70.245 -8.894 82.656 1.00 41.81 199 HIS A O 1
ATOM 1599 N N . SER A 1 200 ? -70.219 -11.139 82.669 1.00 44.59 200 SER A N 1
ATOM 1600 C CA . SER A 1 200 ? -69.212 -11.330 81.625 1.00 44.59 200 SER A CA 1
ATOM 1601 C C . SER A 1 200 ? -69.912 -11.458 80.263 1.00 44.59 200 SER A C 1
ATOM 1603 O O . SER A 1 200 ? -70.711 -12.384 80.092 1.00 44.59 200 SER A O 1
ATOM 1605 N N . PRO A 1 201 ? -69.640 -10.602 79.258 1.00 49.22 201 PRO A N 1
ATOM 1606 C CA . PRO A 1 201 ? -70.110 -10.861 77.912 1.00 49.22 201 PRO A CA 1
ATOM 1607 C C . PRO A 1 201 ? -69.059 -11.659 77.138 1.00 49.22 201 PRO A C 1
ATOM 1609 O O . PRO A 1 201 ? -68.051 -11.157 76.648 1.00 49.22 201 PRO A O 1
ATOM 1612 N N . VAL A 1 202 ? -69.354 -12.951 77.051 1.00 37.34 202 VAL A N 1
ATOM 1613 C CA . VAL A 1 202 ? -69.328 -13.790 75.849 1.00 37.34 202 VAL A CA 1
ATOM 1614 C C . VAL A 1 202 ? -68.817 -13.095 74.576 1.00 37.34 202 VAL A C 1
ATOM 1616 O O . VAL A 1 202 ? -69.477 -12.252 73.971 1.00 37.34 202 VAL A O 1
ATOM 1619 N N . SER A 1 203 ? -67.672 -13.598 74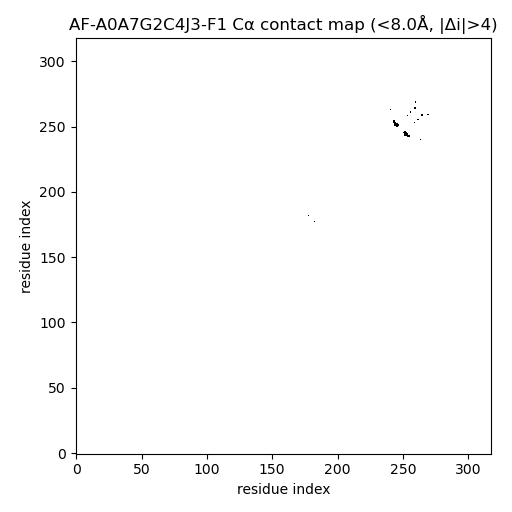.117 1.00 39.91 203 SER A N 1
ATOM 1620 C CA . SER A 1 203 ? -67.207 -13.613 72.729 1.00 39.91 203 SER A CA 1
ATOM 1621 C C . SER A 1 203 ? -68.357 -13.826 71.732 1.00 39.91 203 SER A C 1
ATOM 1623 O O . SER A 1 203 ? -68.897 -14.927 71.613 1.00 39.91 203 SER A O 1
ATOM 1625 N N . ARG A 1 204 ? -68.715 -12.789 70.968 1.00 37.91 204 ARG A N 1
ATOM 1626 C CA . ARG A 1 204 ? -69.502 -12.931 69.736 1.00 37.91 204 ARG A CA 1
ATOM 1627 C C . ARG A 1 204 ? -68.810 -12.205 68.594 1.00 37.91 204 ARG A C 1
ATOM 1629 O O . ARG A 1 204 ? -68.848 -10.988 68.473 1.00 37.91 204 ARG A O 1
ATOM 1636 N N . LYS A 1 205 ? -68.185 -13.010 67.737 1.00 38.19 205 LYS A N 1
ATOM 1637 C CA . LYS A 1 205 ? -67.817 -12.650 66.370 1.00 38.19 205 LYS A CA 1
ATOM 1638 C C . LYS A 1 205 ? -69.106 -12.442 65.560 1.00 38.19 205 LYS A C 1
ATOM 1640 O O . LYS A 1 205 ? -69.925 -13.350 65.460 1.00 38.19 205 LYS A O 1
ATOM 1645 N N . SER A 1 206 ? -69.279 -11.267 64.972 1.00 33.56 206 SER A N 1
ATOM 1646 C CA . SER A 1 206 ? -70.157 -10.980 63.824 1.00 33.56 206 SER A CA 1
ATOM 1647 C C . SER A 1 206 ? -69.534 -9.755 63.154 1.00 33.56 206 SER A C 1
ATOM 1649 O O . SER A 1 206 ? -69.350 -8.738 63.805 1.00 33.56 206 SER A O 1
ATOM 1651 N N . SER A 1 207 ? -68.862 -9.899 62.012 1.00 40.03 207 SER A N 1
ATOM 1652 C CA . SER A 1 207 ? -69.446 -9.997 60.668 1.00 40.03 207 SER A CA 1
ATOM 1653 C C . SER A 1 207 ? -70.376 -8.823 60.365 1.00 40.03 207 SER A C 1
ATOM 1655 O O . SER A 1 207 ? -71.591 -8.948 60.446 1.00 40.03 207 SER A O 1
ATOM 1657 N N . THR A 1 208 ? -69.766 -7.695 60.005 1.00 32.12 208 THR A N 1
ATOM 1658 C CA . THR A 1 208 ? -70.362 -6.626 59.197 1.00 32.12 208 THR A CA 1
ATOM 1659 C C . THR A 1 208 ? -69.247 -6.046 58.326 1.00 32.12 208 THR A C 1
ATOM 1661 O O . THR A 1 208 ? -68.461 -5.215 58.773 1.00 32.12 208 THR A O 1
ATOM 1664 N N . MET A 1 209 ? -69.135 -6.556 57.097 1.00 37.62 209 MET A N 1
ATOM 1665 C CA . MET A 1 209 ? -68.509 -5.847 55.981 1.00 37.62 209 MET A CA 1
ATOM 1666 C C . MET A 1 209 ? -69.620 -5.148 55.200 1.00 37.62 209 MET A C 1
ATOM 1668 O O . MET A 1 209 ? -70.561 -5.826 54.801 1.00 37.62 209 MET A O 1
ATOM 1672 N N . LEU A 1 210 ? -69.495 -3.829 55.037 1.00 34.31 210 LEU A N 1
ATOM 1673 C CA . LEU A 1 210 ? -70.120 -2.907 54.066 1.00 34.31 210 LEU A CA 1
ATOM 1674 C C . LEU A 1 210 ? -69.885 -1.496 54.645 1.00 34.31 210 LEU A C 1
ATOM 1676 O O . LEU A 1 210 ? -70.093 -1.299 55.835 1.00 34.31 210 LEU A O 1
ATOM 1680 N N . GLU A 1 211 ? -69.469 -0.453 53.941 1.00 29.69 211 GLU A N 1
ATOM 1681 C CA . GLU A 1 211 ? -69.043 -0.229 52.561 1.00 29.69 211 GLU A CA 1
ATOM 1682 C C . GLU A 1 211 ? -68.533 1.234 52.503 1.00 29.69 211 GLU A C 1
ATOM 168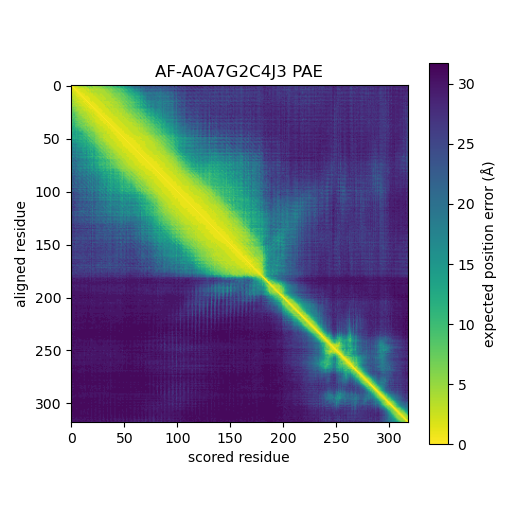4 O O . GLU A 1 211 ? -68.706 1.976 53.467 1.00 29.69 211 GLU A O 1
ATOM 1689 N N . GLN A 1 212 ? -68.020 1.654 51.340 1.00 31.94 212 GLN A N 1
ATOM 1690 C CA . GLN A 1 212 ? -67.804 3.047 50.902 1.00 31.94 212 GLN A CA 1
ATOM 1691 C C . GLN A 1 212 ? -66.588 3.802 51.488 1.00 31.94 212 GLN A C 1
ATOM 1693 O O . GLN A 1 212 ? -66.392 3.889 52.687 1.00 31.94 212 GLN A O 1
ATOM 1698 N N . SER A 1 213 ? -65.723 4.435 50.690 1.00 30.41 213 SER A N 1
ATOM 1699 C CA . SER A 1 213 ? -65.784 4.709 49.252 1.00 30.41 213 SER A CA 1
ATOM 1700 C C . SER A 1 213 ? -64.476 5.330 48.745 1.00 30.41 213 SER A C 1
ATOM 1702 O O . SER A 1 213 ? -63.823 6.077 49.463 1.00 30.41 213 SER A O 1
ATOM 1704 N N . GLN A 1 214 ? -64.238 5.108 47.447 1.00 31.30 214 GLN A N 1
ATOM 1705 C CA . GLN A 1 214 ? -63.548 5.984 46.488 1.00 31.30 214 GLN A CA 1
ATOM 1706 C C . GLN A 1 214 ? -62.012 6.046 46.498 1.00 31.30 214 GLN A C 1
ATOM 1708 O O . GLN A 1 214 ? -61.370 6.673 47.329 1.00 31.30 214 GLN A O 1
ATOM 1713 N N . GLY A 1 215 ? -61.443 5.472 45.433 1.00 28.31 215 GLY A N 1
ATOM 1714 C CA . GLY A 1 215 ? -60.039 5.615 45.058 1.00 28.31 215 GLY A CA 1
ATOM 1715 C C . GLY A 1 215 ? -59.714 4.961 43.714 1.00 28.31 215 GLY A C 1
ATOM 1716 O O . GLY A 1 215 ? -58.867 4.085 43.653 1.00 28.31 215 GLY A O 1
ATOM 1717 N N . ALA A 1 216 ? -60.459 5.340 42.670 1.00 34.69 216 ALA A N 1
ATOM 1718 C CA . ALA A 1 216 ? -60.105 5.278 41.246 1.00 34.69 216 ALA A CA 1
ATOM 1719 C C . ALA A 1 216 ? -59.174 4.136 40.766 1.00 34.69 216 ALA A C 1
ATOM 1721 O O . ALA A 1 216 ? -57.961 4.297 40.644 1.00 34.69 216 ALA A O 1
ATOM 1722 N N . SER A 1 217 ? -59.776 3.030 40.313 1.00 33.84 217 SER A N 1
ATOM 1723 C CA . SER A 1 217 ? -59.161 2.172 39.295 1.00 33.84 217 SER A CA 1
ATOM 1724 C C . SER A 1 217 ? -59.344 2.841 37.930 1.00 33.84 217 SER A C 1
ATOM 1726 O O . SER A 1 217 ? -60.344 2.658 37.238 1.00 33.84 217 SER A O 1
ATOM 1728 N N . GLY A 1 218 ? -58.386 3.701 37.590 1.00 29.78 218 GLY A N 1
ATOM 1729 C CA . GLY A 1 218 ? -58.216 4.269 36.262 1.00 29.78 218 GLY A CA 1
ATOM 1730 C C . GLY A 1 218 ? -57.320 3.365 35.431 1.00 29.78 218 GLY A C 1
ATOM 1731 O O . GLY A 1 218 ? -56.097 3.459 35.486 1.00 29.78 218 GLY A O 1
ATOM 1732 N N . ARG A 1 219 ? -57.945 2.500 34.637 1.00 34.81 219 ARG A N 1
ATOM 1733 C CA . ARG A 1 219 ? -57.340 1.909 33.447 1.00 34.81 219 ARG A CA 1
ATOM 1734 C C . ARG A 1 219 ? -56.984 3.063 32.504 1.00 34.81 219 ARG A C 1
ATOM 1736 O O . ARG A 1 219 ? -57.874 3.679 31.927 1.00 34.81 219 ARG A O 1
ATOM 1743 N N . LEU A 1 220 ? -55.698 3.372 32.383 1.00 33.38 220 LEU A N 1
ATOM 1744 C CA . LEU A 1 220 ? -55.175 4.263 31.354 1.00 33.38 220 LEU A CA 1
ATOM 1745 C C . LEU A 1 220 ? -54.222 3.470 30.471 1.00 33.38 220 LEU A C 1
ATOM 1747 O O . LEU A 1 220 ? -53.083 3.175 30.830 1.00 33.38 220 LEU A O 1
ATOM 1751 N N . ASP A 1 221 ? -54.737 3.148 29.289 1.00 31.50 221 ASP A N 1
ATOM 1752 C CA . ASP A 1 221 ? -53.946 2.968 28.088 1.00 31.50 221 ASP A CA 1
ATOM 1753 C C . ASP A 1 221 ? -53.065 4.211 27.898 1.00 31.50 221 ASP A C 1
ATOM 1755 O O . ASP A 1 221 ? -53.500 5.232 27.369 1.00 31.50 221 ASP A O 1
ATOM 1759 N N . SER A 1 222 ? -51.797 4.133 28.295 1.00 32.97 222 SER A N 1
ATOM 1760 C CA . SER A 1 222 ? -50.790 5.105 27.865 1.00 32.97 222 SER A CA 1
ATOM 1761 C C . SER A 1 222 ? -50.306 4.743 26.464 1.00 32.97 222 SER A C 1
ATOM 1763 O O . SER A 1 222 ? -49.153 4.384 26.238 1.00 32.97 222 SER A O 1
ATOM 1765 N N . ARG A 1 223 ? -51.202 4.908 25.485 1.00 40.25 223 ARG A N 1
ATOM 1766 C CA . ARG A 1 223 ? -50.838 5.218 24.098 1.00 40.25 223 ARG A CA 1
ATOM 1767 C C . ARG A 1 223 ? -50.486 6.709 24.032 1.00 40.25 223 ARG A C 1
ATOM 1769 O O . ARG A 1 223 ? -51.160 7.521 23.410 1.00 40.25 223 ARG A O 1
ATOM 1776 N N . GLY A 1 224 ? -49.408 7.068 24.723 1.00 27.94 224 GLY A N 1
ATOM 1777 C CA . GLY A 1 224 ? -48.793 8.387 24.685 1.00 27.94 224 GLY A CA 1
ATOM 1778 C C . GLY A 1 224 ? -47.805 8.459 23.533 1.00 27.94 224 GLY A C 1
ATOM 1779 O O . GLY A 1 224 ? -46.599 8.368 23.734 1.00 27.94 224 GLY A O 1
ATOM 1780 N N . SER A 1 225 ? -48.326 8.625 22.318 1.00 38.47 225 SER A N 1
ATOM 1781 C CA . SER A 1 225 ? -47.577 9.161 21.185 1.00 38.47 225 SER A CA 1
ATOM 1782 C C . SER A 1 225 ? -47.215 10.616 21.488 1.00 38.47 225 SER A C 1
ATOM 1784 O O . SER A 1 225 ? -47.829 11.547 20.973 1.00 38.47 225 SER A O 1
ATOM 1786 N N . LEU A 1 226 ? -46.195 10.825 22.317 1.00 32.66 226 LEU A N 1
ATOM 1787 C CA . LEU A 1 226 ? -45.469 12.083 22.344 1.00 32.66 226 LEU A CA 1
ATOM 1788 C C . LEU A 1 226 ? -44.412 12.017 21.245 1.00 32.66 226 LEU A C 1
ATOM 1790 O O . LEU A 1 226 ? -43.232 11.763 21.474 1.00 32.66 226 LEU A O 1
ATOM 1794 N N . ARG A 1 227 ? -44.860 12.347 20.028 1.00 36.19 227 ARG A N 1
ATOM 1795 C CA . ARG A 1 227 ? -44.057 13.145 19.098 1.00 36.19 227 ARG A CA 1
ATOM 1796 C C . ARG A 1 227 ? -43.843 14.505 19.769 1.00 36.19 227 ARG A C 1
ATOM 1798 O O . ARG A 1 227 ? -44.437 15.514 19.411 1.00 36.19 227 ARG A O 1
ATOM 1805 N N . GLY A 1 228 ? -43.011 14.507 20.805 1.00 25.78 228 GLY A N 1
ATOM 1806 C CA . GLY A 1 228 ? -42.327 15.695 21.261 1.00 25.78 228 GLY A CA 1
ATOM 1807 C C . GLY A 1 228 ? -41.324 16.033 20.178 1.00 25.78 228 GLY A C 1
ATOM 1808 O O . GLY A 1 228 ? -40.170 15.616 20.243 1.00 25.78 228 GLY A O 1
ATOM 1809 N N . SER A 1 229 ? -41.787 16.757 19.160 1.00 36.84 229 SER A N 1
ATOM 1810 C CA . SER A 1 229 ? -40.932 17.609 18.352 1.00 36.84 229 SER A CA 1
ATOM 1811 C C . SER A 1 229 ? -40.287 18.609 19.305 1.00 36.84 229 SER A C 1
ATOM 1813 O O . SER A 1 229 ? -40.767 19.724 19.489 1.00 36.84 229 SER A O 1
ATOM 1815 N N . ARG A 1 230 ? -39.184 18.196 19.933 1.00 31.39 230 ARG A N 1
ATOM 1816 C CA . ARG A 1 230 ? -38.141 19.116 20.358 1.00 31.39 230 ARG A CA 1
ATOM 1817 C C . ARG A 1 230 ? -37.553 19.671 19.064 1.00 31.39 230 ARG A C 1
ATOM 1819 O O . ARG A 1 230 ? -36.567 19.166 18.538 1.00 31.39 230 ARG A O 1
ATOM 1826 N N . ALA A 1 231 ? -38.218 20.693 18.533 1.00 36.62 231 ALA A N 1
ATOM 1827 C CA . ALA A 1 231 ? -37.537 21.735 17.798 1.00 36.62 231 ALA A CA 1
ATOM 1828 C C . ALA A 1 231 ? -36.574 22.371 18.805 1.00 36.62 231 ALA A C 1
ATOM 1830 O O . ALA A 1 231 ? -36.926 23.272 19.560 1.00 36.62 231 ALA A O 1
ATOM 1831 N N . VAL A 1 232 ? -35.380 21.789 18.901 1.00 32.03 232 VAL A N 1
ATOM 1832 C CA . VAL A 1 232 ? -34.220 22.506 19.403 1.00 32.03 232 VAL A CA 1
ATOM 1833 C C . VAL A 1 232 ? -33.885 23.493 18.297 1.00 32.03 232 VAL A C 1
ATOM 1835 O O . VAL A 1 232 ? -33.216 23.164 17.319 1.00 32.03 232 VAL A O 1
ATOM 1838 N N . GLU A 1 233 ? -34.441 24.692 18.424 1.00 35.25 233 GLU A N 1
ATOM 1839 C CA . GLU A 1 233 ? -33.783 25.879 17.909 1.00 35.25 233 GLU A CA 1
ATOM 1840 C C . GLU A 1 233 ? -32.383 25.943 18.526 1.00 35.25 233 GLU A C 1
ATOM 1842 O O . GLU A 1 233 ? -32.208 25.728 19.727 1.00 35.25 233 GLU A O 1
ATOM 1847 N N . GLY A 1 234 ? -31.384 26.219 17.691 1.00 35.38 234 GLY A N 1
ATOM 1848 C CA . GLY A 1 234 ? -30.031 26.507 18.159 1.00 35.38 234 GLY A CA 1
ATOM 1849 C C . GLY A 1 234 ? -29.020 25.375 18.005 1.00 35.38 234 GLY A C 1
ATOM 1850 O O . GLY A 1 234 ? -28.214 25.146 18.898 1.00 35.38 234 GLY A O 1
ATOM 1851 N N . ALA A 1 235 ? -28.989 24.706 16.855 1.00 29.77 235 ALA A N 1
ATOM 1852 C CA . ALA A 1 235 ? -27.730 24.178 16.346 1.00 29.77 235 ALA A CA 1
ATOM 1853 C C . ALA A 1 235 ? -27.556 24.714 14.929 1.00 29.77 235 ALA A C 1
ATOM 1855 O O . ALA A 1 235 ? -28.206 24.256 13.989 1.00 29.77 235 ALA A O 1
ATOM 1856 N N . SER A 1 236 ? -26.708 25.733 14.797 1.00 36.78 236 SER A N 1
ATOM 1857 C CA . SER A 1 236 ? -26.070 26.080 13.536 1.00 36.78 236 SER A CA 1
ATOM 1858 C C . SER A 1 236 ? -25.576 24.783 12.902 1.00 36.78 236 SER A C 1
ATOM 1860 O O . SER A 1 236 ? -24.619 24.166 13.367 1.00 36.78 236 SER A O 1
ATOM 1862 N N . SER A 1 237 ? -26.293 24.316 11.879 1.00 36.44 237 SER A N 1
ATOM 1863 C CA . SER A 1 237 ? -25.836 23.183 11.089 1.00 36.44 237 SER A CA 1
ATOM 1864 C C . SER A 1 237 ? -24.453 23.564 10.566 1.00 36.44 237 SER A C 1
ATOM 1866 O O . SER A 1 237 ? -24.332 24.635 9.962 1.00 36.44 237 SER A O 1
ATOM 1868 N N . PRO A 1 238 ? -23.400 22.770 10.821 1.00 43.38 238 PRO A N 1
ATOM 1869 C CA . PRO A 1 238 ? -22.119 23.046 10.200 1.00 43.38 238 PRO A CA 1
ATOM 1870 C C . PRO A 1 238 ? -22.363 23.053 8.683 1.00 43.38 238 PRO A C 1
ATOM 1872 O O . PRO A 1 238 ? -23.018 22.136 8.180 1.00 43.38 238 PRO A O 1
ATOM 1875 N N . PRO A 1 239 ? -21.900 24.076 7.941 1.00 48.16 239 PRO A N 1
ATOM 1876 C CA . PRO A 1 239 ? -22.230 24.221 6.522 1.00 48.16 239 PRO A CA 1
ATOM 1877 C C . PRO A 1 239 ? -21.664 23.090 5.648 1.00 48.16 239 PRO A C 1
ATOM 1879 O O . PRO A 1 239 ? -21.952 23.026 4.456 1.00 48.16 239 PRO A O 1
ATOM 1882 N N . PHE A 1 240 ? -20.892 22.169 6.233 1.00 46.19 240 PHE A N 1
ATOM 1883 C CA . PHE A 1 240 ? -20.233 21.078 5.540 1.00 46.19 240 PHE A CA 1
ATOM 1884 C C . PHE A 1 240 ? -20.337 19.778 6.344 1.00 46.19 240 PHE A C 1
ATOM 1886 O O . PHE A 1 240 ? -19.998 19.724 7.526 1.00 46.19 240 PHE A O 1
ATOM 1893 N N . CYS A 1 241 ? -20.793 18.710 5.684 1.00 43.09 241 CYS A N 1
ATOM 1894 C CA . CYS A 1 241 ? -20.633 17.346 6.176 1.00 43.09 241 CYS A CA 1
ATOM 1895 C C . CYS A 1 241 ? -19.125 17.028 6.212 1.00 43.09 241 CYS A C 1
ATOM 1897 O O . CYS A 1 241 ? -18.450 17.283 5.212 1.00 43.09 241 CYS A O 1
ATOM 1899 N N . PRO A 1 242 ? -18.582 16.430 7.289 1.00 50.84 242 PRO A N 1
ATOM 1900 C CA . PRO A 1 242 ? -17.149 16.125 7.422 1.00 50.84 242 PRO A CA 1
ATOM 1901 C C . PRO A 1 242 ? -16.612 15.095 6.403 1.00 50.84 242 PRO A C 1
ATOM 1903 O O . PRO A 1 242 ? -15.455 14.697 6.482 1.00 50.84 242 PRO A O 1
ATOM 1906 N N . VAL A 1 243 ? -17.445 14.651 5.454 1.00 51.06 243 VAL A N 1
ATOM 1907 C CA . VAL A 1 243 ? -17.137 13.648 4.421 1.00 51.06 243 VAL A CA 1
ATOM 1908 C C . VAL A 1 243 ? -17.251 14.233 2.998 1.00 51.06 243 VAL A C 1
ATOM 1910 O O . VAL A 1 243 ? -17.163 13.499 2.015 1.00 51.06 243 VAL A O 1
ATOM 1913 N N . HIS A 1 244 ? -17.449 15.549 2.853 1.00 53.44 244 HIS A N 1
ATOM 1914 C CA . HIS A 1 244 ? -17.429 16.218 1.549 1.00 53.44 244 HIS A CA 1
ATOM 1915 C C . HIS A 1 244 ? -16.012 16.686 1.205 1.00 53.44 244 HIS A C 1
ATOM 1917 O O . HIS A 1 244 ? -15.456 17.546 1.883 1.00 53.44 244 HIS A O 1
ATOM 1923 N N . GLY A 1 245 ? -15.448 16.133 0.132 1.00 49.53 245 GLY A N 1
ATOM 1924 C CA . GLY A 1 245 ? -14.321 16.734 -0.577 1.00 49.53 245 GLY A CA 1
ATOM 1925 C C . GLY A 1 245 ? -14.852 17.541 -1.759 1.00 49.53 245 GLY A C 1
ATOM 1926 O O . GLY A 1 245 ? -15.736 17.063 -2.474 1.00 49.53 245 GLY A O 1
ATOM 1927 N N . VAL A 1 246 ? -14.333 18.753 -1.938 1.00 49.41 246 VAL A N 1
ATOM 1928 C CA . VAL A 1 246 ? -14.537 19.568 -3.142 1.00 49.41 246 VAL A CA 1
ATOM 1929 C C . VAL A 1 246 ? -13.222 19.523 -3.913 1.00 49.41 246 VAL A C 1
ATOM 1931 O O . VAL A 1 246 ? -12.174 19.758 -3.308 1.00 49.41 246 VAL A O 1
ATOM 1934 N N . ASP A 1 247 ? -13.258 19.139 -5.191 1.00 55.03 247 ASP A N 1
ATOM 1935 C CA . ASP A 1 247 ? -12.067 19.207 -6.048 1.00 55.03 247 ASP A CA 1
ATOM 1936 C C . ASP A 1 247 ? -11.762 20.659 -6.459 1.00 55.03 247 ASP A C 1
ATOM 1938 O O . ASP A 1 247 ? -12.555 21.576 -6.229 1.00 55.03 247 ASP A O 1
ATOM 1942 N N . GLU A 1 248 ? -10.583 20.885 -7.039 1.00 46.56 248 GLU A N 1
ATOM 1943 C CA . GLU A 1 248 ? -10.148 22.217 -7.483 1.00 46.56 248 GLU A CA 1
ATOM 1944 C C . GLU A 1 248 ? -11.062 22.794 -8.583 1.00 46.56 248 GLU A C 1
ATOM 1946 O O . GLU A 1 248 ? -11.097 24.009 -8.787 1.00 46.56 248 GLU A O 1
ATOM 1951 N N . GLU A 1 249 ? -11.862 21.950 -9.243 1.00 52.22 249 GLU A N 1
ATOM 1952 C CA . GLU A 1 249 ? -12.862 22.342 -10.235 1.00 52.22 249 GLU A CA 1
ATOM 1953 C C . GLU A 1 249 ? -14.261 22.637 -9.651 1.00 52.22 249 GLU A C 1
ATOM 1955 O O . GLU A 1 249 ? -15.172 23.019 -10.392 1.00 52.22 249 GLU A O 1
ATOM 1960 N N . GLY A 1 250 ? -14.450 22.514 -8.332 1.00 48.12 250 GLY A N 1
ATOM 1961 C CA . GLY A 1 250 ? -15.706 22.835 -7.646 1.00 48.12 250 GLY A CA 1
ATOM 1962 C C . GLY A 1 250 ? -16.769 21.731 -7.689 1.00 48.12 250 GLY A C 1
ATOM 1963 O O . GLY A 1 250 ? -17.942 21.993 -7.404 1.00 48.12 250 GLY A O 1
ATOM 1964 N N . ASN A 1 251 ? -16.396 20.499 -8.032 1.00 47.66 251 ASN A N 1
ATOM 1965 C CA . ASN A 1 251 ? -17.281 19.342 -8.006 1.00 47.66 251 ASN A CA 1
ATOM 1966 C C . ASN A 1 251 ? -17.345 18.733 -6.601 1.00 47.66 251 ASN A C 1
ATOM 1968 O O . ASN A 1 251 ? -16.343 18.541 -5.911 1.00 47.66 251 ASN A O 1
ATOM 1972 N N . PHE A 1 252 ? -18.562 18.383 -6.190 1.00 50.03 252 PHE A N 1
ATOM 1973 C CA . PHE A 1 252 ? -18.842 17.778 -4.893 1.00 50.03 252 PHE A CA 1
ATOM 1974 C C . PHE A 1 252 ? -18.904 16.256 -5.023 1.00 50.03 252 PHE A C 1
ATOM 1976 O O . PHE A 1 252 ? -19.769 15.733 -5.728 1.00 50.03 252 PHE A O 1
ATOM 1983 N N . TYR A 1 253 ? -18.055 15.534 -4.288 1.00 54.94 253 TYR A N 1
ATOM 1984 C CA . TYR A 1 253 ? -18.133 14.072 -4.213 1.00 54.94 253 TYR A CA 1
ATOM 1985 C C . TYR A 1 253 ? -18.603 13.622 -2.832 1.00 54.94 253 TYR A C 1
ATOM 1987 O O . TYR A 1 253 ? -18.107 14.071 -1.797 1.00 54.94 253 TYR A O 1
ATOM 1995 N N . HIS A 1 254 ? -19.564 12.698 -2.818 1.00 55.94 254 HIS A N 1
ATOM 1996 C CA . HIS A 1 254 ? -20.170 12.168 -1.603 1.00 55.94 254 HIS A CA 1
ATOM 1997 C C . HIS A 1 254 ? -19.843 10.678 -1.450 1.00 55.94 254 HIS A C 1
ATOM 1999 O O . HIS A 1 254 ? -20.393 9.830 -2.153 1.00 55.94 254 HIS A O 1
ATOM 2005 N N . LYS A 1 255 ? -18.954 10.341 -0.508 1.00 49.62 255 LYS A N 1
ATOM 2006 C CA . LYS A 1 255 ? -18.679 8.953 -0.101 1.00 49.62 255 LYS A CA 1
ATOM 2007 C C . LYS A 1 255 ? -19.653 8.547 1.006 1.00 49.62 255 LYS A C 1
ATOM 2009 O O . LYS A 1 255 ? -19.305 8.532 2.180 1.00 49.62 255 LYS A O 1
ATOM 2014 N N . CYS A 1 256 ? -20.885 8.206 0.646 1.00 49.75 256 CYS A N 1
ATOM 2015 C CA . CYS A 1 256 ? -21.772 7.510 1.574 1.00 49.75 256 CYS A CA 1
ATOM 2016 C C . CYS A 1 256 ? -22.273 6.229 0.930 1.00 49.75 256 CYS A C 1
ATOM 2018 O O . CYS A 1 256 ? -22.638 6.211 -0.243 1.00 49.75 256 CYS A O 1
ATOM 2020 N N . TYR A 1 257 ? -22.288 5.163 1.722 1.00 44.56 257 TYR A N 1
ATOM 2021 C CA . TYR A 1 257 ? -22.637 3.811 1.293 1.00 44.56 257 TYR A CA 1
ATOM 2022 C C . TYR A 1 257 ? -24.094 3.699 0.793 1.00 44.56 257 TYR A C 1
ATOM 2024 O O . TYR A 1 257 ? -24.449 2.721 0.147 1.00 44.56 257 TYR A O 1
ATOM 2032 N N . ASN A 1 258 ? -24.936 4.711 1.057 1.00 48.44 258 ASN A N 1
ATOM 2033 C CA . ASN A 1 258 ? -26.303 4.796 0.551 1.00 48.44 258 ASN A CA 1
ATOM 2034 C C . ASN A 1 258 ? -26.676 6.248 0.154 1.00 48.44 258 ASN A C 1
ATOM 2036 O O . ASN A 1 258 ? -27.077 7.043 1.011 1.00 48.44 258 ASN A O 1
ATOM 2040 N N . PRO A 1 259 ? -26.550 6.625 -1.132 1.00 50.25 259 PRO A N 1
ATOM 2041 C CA . PRO A 1 259 ? -26.789 7.994 -1.602 1.00 50.25 259 PRO A CA 1
ATOM 2042 C C . PRO A 1 259 ? -28.252 8.452 -1.478 1.00 50.25 259 PRO A C 1
ATOM 2044 O O . PRO A 1 259 ? -28.504 9.654 -1.429 1.00 50.25 259 PRO A O 1
ATOM 2047 N N . ASN A 1 260 ? -29.206 7.525 -1.353 1.00 50.28 260 ASN A N 1
ATOM 2048 C CA . ASN A 1 260 ? -30.640 7.837 -1.309 1.00 50.28 260 ASN A CA 1
ATOM 2049 C C . ASN A 1 260 ? -31.164 8.103 0.115 1.00 50.28 260 ASN A C 1
ATOM 2051 O O . ASN A 1 260 ? -32.276 8.598 0.277 1.00 50.28 260 ASN A O 1
ATOM 2055 N N . ALA A 1 261 ? -30.364 7.808 1.146 1.00 51.50 261 ALA A N 1
ATOM 2056 C CA . ALA A 1 261 ? -30.720 7.997 2.556 1.00 51.50 261 ALA A CA 1
ATOM 2057 C C . ALA A 1 261 ? -29.961 9.156 3.231 1.00 51.50 261 ALA A C 1
ATOM 2059 O O . ALA A 1 261 ? -30.186 9.444 4.406 1.00 51.50 261 ALA A O 1
ATOM 2060 N N . CYS A 1 262 ? -29.055 9.832 2.516 1.00 52.44 262 CYS A N 1
ATOM 2061 C CA . CYS A 1 262 ? -28.262 10.903 3.106 1.00 52.44 262 CYS A CA 1
ATOM 2062 C C . CYS A 1 262 ? -29.102 12.167 3.351 1.00 52.44 262 CYS A C 1
ATOM 2064 O O . CYS A 1 262 ? -29.844 12.641 2.484 1.00 52.44 262 CYS A O 1
ATOM 2066 N N . ALA A 1 263 ? -28.945 12.751 4.540 1.00 51.03 263 ALA A N 1
ATOM 2067 C CA . ALA A 1 263 ? -29.565 14.020 4.912 1.00 51.03 263 ALA A CA 1
ATOM 2068 C C . ALA A 1 263 ? -29.077 15.207 4.055 1.00 51.03 263 ALA A C 1
ATOM 2070 O O . ALA A 1 263 ? -29.796 16.196 3.947 1.00 51.03 263 ALA A O 1
ATOM 2071 N N . TYR A 1 264 ? -27.907 15.077 3.418 1.00 51.09 264 TYR A N 1
ATOM 2072 C CA . TYR A 1 264 ? -27.201 16.136 2.688 1.00 51.09 264 TYR A CA 1
ATOM 2073 C C . TYR A 1 264 ? -27.130 15.916 1.162 1.00 51.09 264 TYR A C 1
ATOM 2075 O O . TYR A 1 264 ? -26.467 16.681 0.467 1.00 51.09 264 TYR A O 1
ATOM 2083 N N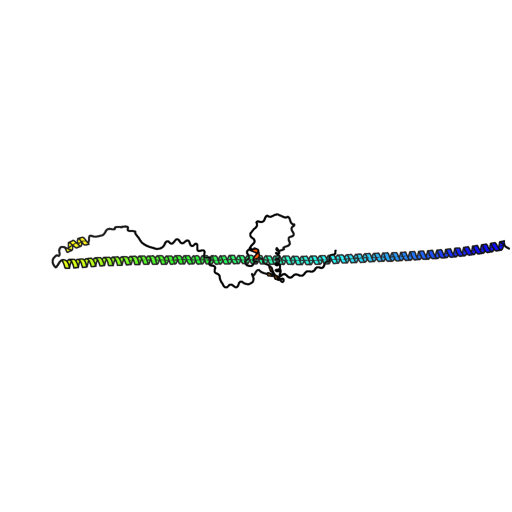 . GLY A 1 265 ? -27.776 14.869 0.627 1.00 49.72 265 GLY A N 1
ATOM 2084 C CA . GLY A 1 265 ? -27.831 14.614 -0.819 1.00 49.72 265 GLY A CA 1
ATOM 2085 C C . GLY A 1 265 ? -28.795 15.560 -1.557 1.00 49.72 265 GLY A C 1
ATOM 2086 O O . GLY A 1 265 ? -29.722 16.086 -0.936 1.00 49.72 265 GLY A O 1
ATOM 2087 N N . PRO A 1 266 ? -28.621 15.779 -2.876 1.00 47.38 266 PRO A N 1
ATOM 2088 C CA . PRO A 1 266 ? -29.501 16.651 -3.650 1.00 47.38 266 PRO A CA 1
ATOM 2089 C C . PRO A 1 266 ? -30.942 16.123 -3.644 1.00 47.38 266 PRO A C 1
ATOM 2091 O O . PRO A 1 266 ? -31.192 14.950 -3.919 1.00 47.38 266 PRO A O 1
ATOM 2094 N N . SER A 1 267 ? -31.909 17.002 -3.366 1.00 47.50 267 SER A N 1
ATOM 2095 C CA . SER A 1 267 ? -33.330 16.655 -3.191 1.00 47.50 267 SER A CA 1
ATOM 2096 C C . SER A 1 267 ? -33.975 15.946 -4.394 1.00 47.50 267 SER A C 1
ATOM 2098 O O . SER A 1 267 ? -35.037 15.347 -4.244 1.00 47.50 267 SER A O 1
ATOM 2100 N N . SER A 1 268 ? -33.342 15.974 -5.572 1.00 47.66 268 SER A N 1
ATOM 2101 C CA . SER A 1 268 ? -33.832 15.367 -6.814 1.00 47.66 268 SER A CA 1
ATOM 2102 C C . SER A 1 268 ? -33.787 13.833 -6.849 1.00 47.66 268 SER A C 1
ATOM 2104 O O . SER A 1 268 ? -34.399 13.240 -7.732 1.00 47.66 268 SER A O 1
ATOM 2106 N N . THR A 1 269 ? -33.085 13.164 -5.926 1.00 49.06 269 THR A N 1
ATOM 2107 C CA . THR A 1 269 ? -33.018 11.686 -5.868 1.00 49.06 269 THR A CA 1
ATOM 2108 C C . THR A 1 269 ? -34.000 11.059 -4.879 1.00 49.06 269 THR A C 1
ATOM 2110 O O . THR A 1 269 ? -34.220 9.852 -4.925 1.00 49.06 269 THR A O 1
ATOM 2113 N N . ARG A 1 270 ? -34.647 11.855 -4.017 1.00 49.25 270 ARG A N 1
ATOM 2114 C CA . ARG A 1 270 ? -35.586 11.353 -2.996 1.00 49.25 270 ARG A CA 1
ATOM 2115 C C . ARG A 1 270 ? -36.951 10.907 -3.539 1.00 49.25 270 ARG A C 1
ATOM 2117 O O . ARG A 1 270 ? -37.744 10.384 -2.767 1.00 49.25 270 ARG A O 1
ATOM 2124 N N . GLN A 1 271 ? -37.236 11.108 -4.828 1.00 41.31 271 GLN A N 1
ATOM 2125 C CA . GLN A 1 271 ? -38.583 10.955 -5.400 1.00 41.31 271 GLN A CA 1
ATOM 2126 C C . GLN A 1 271 ? -38.744 9.886 -6.492 1.00 41.31 271 GLN A C 1
ATOM 2128 O O . GLN A 1 271 ? -39.788 9.850 -7.136 1.00 41.31 271 GLN A O 1
ATOM 2133 N N . ARG A 1 272 ? -37.776 8.990 -6.724 1.00 41.59 272 ARG A N 1
ATOM 2134 C CA . ARG A 1 272 ? -38.037 7.851 -7.623 1.00 41.59 272 ARG A CA 1
ATOM 2135 C C . ARG A 1 272 ? -38.669 6.696 -6.854 1.00 41.59 272 ARG A C 1
ATOM 2137 O O . ARG A 1 272 ? -37.974 5.916 -6.210 1.00 41.59 272 ARG A O 1
ATOM 2144 N N . GLU A 1 273 ? -39.995 6.632 -6.930 1.00 37.72 273 GLU A N 1
ATOM 2145 C CA . GLU A 1 273 ? -40.774 5.428 -6.649 1.00 37.72 273 GLU A CA 1
ATOM 2146 C C . GLU A 1 273 ? -40.292 4.273 -7.544 1.00 37.72 273 GLU A C 1
ATOM 2148 O O . GLU A 1 273 ? -39.869 4.467 -8.684 1.00 37.72 273 GLU A O 1
ATOM 2153 N N . PHE A 1 274 ? -40.270 3.080 -6.961 1.00 38.19 274 PHE A N 1
ATOM 2154 C CA . PHE A 1 274 ? -39.679 1.865 -7.507 1.00 38.19 274 PHE A CA 1
ATOM 2155 C C . PHE A 1 274 ? -40.408 1.367 -8.765 1.00 38.19 274 PHE A C 1
ATOM 2157 O O . PHE A 1 274 ? -41.609 1.122 -8.714 1.00 38.19 274 PHE A O 1
ATOM 2164 N N . GLU A 1 275 ? -39.661 1.059 -9.829 1.00 31.23 275 GLU A N 1
ATOM 2165 C CA . GLU A 1 275 ? -40.016 -0.041 -10.736 1.00 31.23 275 GLU A CA 1
ATOM 2166 C C . GLU A 1 275 ? -39.117 -1.250 -10.421 1.00 31.23 275 GLU A C 1
ATOM 2168 O O . GLU A 1 275 ? -37.911 -1.076 -10.205 1.00 31.23 275 GLU A O 1
ATOM 2173 N N . PRO A 1 276 ? -39.667 -2.477 -10.347 1.00 36.59 276 PRO A N 1
ATOM 2174 C CA . PRO A 1 276 ? -38.880 -3.670 -10.076 1.00 36.59 276 PRO A CA 1
ATOM 2175 C C . PRO A 1 276 ? -38.026 -4.023 -11.301 1.00 36.59 276 PRO A C 1
ATOM 2177 O O . PRO A 1 276 ? -38.507 -4.132 -12.425 1.00 36.59 276 PRO A O 1
ATOM 2180 N N . PHE A 1 277 ? -36.733 -4.205 -11.069 1.00 34.72 277 PHE A N 1
ATOM 2181 C CA . PHE A 1 277 ? -35.722 -4.535 -12.072 1.00 34.72 277 PHE A CA 1
ATOM 2182 C C . PHE A 1 277 ? -35.934 -5.945 -12.653 1.00 34.72 277 PHE A C 1
ATOM 2184 O O . PHE A 1 277 ? -35.846 -6.940 -11.935 1.00 34.72 277 PHE A O 1
ATOM 2191 N N . VAL A 1 278 ? -36.132 -6.035 -13.973 1.00 34.78 278 VAL A N 1
ATOM 2192 C CA . VAL A 1 278 ? -35.869 -7.253 -14.757 1.00 34.78 278 VAL A CA 1
ATOM 2193 C C . VAL A 1 278 ? -34.381 -7.253 -15.106 1.00 34.78 278 VAL A C 1
ATOM 2195 O O . VAL A 1 278 ? -33.884 -6.325 -15.741 1.00 34.78 278 VAL A O 1
ATOM 2198 N N . VAL A 1 279 ? -33.652 -8.274 -14.657 1.00 32.53 279 VAL A N 1
ATOM 2199 C CA . VAL A 1 279 ? -32.226 -8.447 -14.963 1.00 32.53 279 VAL A CA 1
ATOM 2200 C C . VAL A 1 279 ? -32.104 -9.210 -16.281 1.00 32.53 279 VAL A C 1
ATOM 2202 O O . VAL A 1 279 ? -32.110 -10.438 -16.289 1.00 32.53 279 VAL A O 1
ATOM 2205 N N . GLU A 1 280 ? -31.982 -8.499 -17.402 1.00 30.36 280 GLU A N 1
ATOM 2206 C CA . GLU A 1 280 ? -31.438 -9.093 -18.627 1.00 30.36 280 GLU A CA 1
ATOM 2207 C C . GLU A 1 280 ? -29.909 -9.081 -18.549 1.00 30.36 280 GLU A C 1
ATOM 2209 O O . GLU A 1 280 ? -29.257 -8.034 -18.540 1.00 30.36 280 GLU A O 1
ATOM 2214 N N . ALA A 1 281 ? -29.326 -10.275 -18.460 1.00 37.53 281 ALA A N 1
ATOM 2215 C CA . ALA A 1 281 ? -27.887 -10.471 -18.456 1.00 37.53 281 ALA A CA 1
ATOM 2216 C C . ALA A 1 281 ? -27.320 -10.252 -19.868 1.00 37.53 281 ALA A C 1
ATOM 2218 O O . ALA A 1 281 ? -27.214 -11.186 -20.662 1.00 37.53 281 ALA A O 1
ATOM 2219 N N . GLN A 1 282 ? -26.915 -9.021 -20.184 1.00 33.09 282 GLN A N 1
ATOM 2220 C CA . GLN A 1 282 ? -26.006 -8.795 -21.303 1.00 33.09 282 GLN A CA 1
ATOM 2221 C C . GLN A 1 282 ? -24.578 -9.138 -20.872 1.00 33.09 282 GLN A C 1
ATOM 2223 O O . GLN A 1 282 ? -23.960 -8.464 -20.048 1.00 33.09 282 GLN A O 1
ATOM 2228 N N . HIS A 1 283 ? -24.057 -10.216 -21.453 1.00 40.06 283 HIS A N 1
ATOM 2229 C CA . HIS A 1 283 ? -22.643 -10.559 -21.436 1.00 40.06 283 HIS A CA 1
ATOM 2230 C C . HIS A 1 283 ? -21.831 -9.445 -22.118 1.00 40.06 283 HIS A C 1
ATOM 2232 O O . HIS A 1 283 ? -21.679 -9.440 -23.337 1.00 40.06 283 HIS A O 1
ATOM 2238 N N . ALA A 1 284 ? -21.292 -8.514 -21.331 1.00 33.41 284 ALA A N 1
ATOM 2239 C CA . ALA A 1 284 ? -20.279 -7.564 -21.776 1.00 33.41 284 ALA A CA 1
ATOM 2240 C C . ALA A 1 284 ? -18.978 -7.795 -20.996 1.00 33.41 284 ALA A C 1
ATOM 2242 O O . ALA A 1 284 ? -18.955 -7.893 -19.769 1.00 33.41 284 ALA A O 1
ATOM 2243 N N . SER A 1 285 ? -17.903 -7.955 -21.761 1.00 34.47 285 SER A N 1
ATOM 2244 C CA . SER A 1 285 ? -16.560 -8.348 -21.353 1.00 34.47 285 SER A CA 1
ATOM 2245 C C . SER A 1 285 ? -16.000 -7.550 -20.174 1.00 34.47 285 SER A C 1
ATOM 2247 O O . SER A 1 285 ? -16.078 -6.326 -20.121 1.00 34.47 285 SER A O 1
ATOM 2249 N N . ARG A 1 286 ? -15.360 -8.274 -19.250 1.00 40.59 286 ARG A N 1
ATOM 2250 C CA . ARG A 1 286 ? -14.592 -7.733 -18.125 1.00 40.59 286 ARG A CA 1
ATOM 2251 C C . ARG A 1 286 ? -13.461 -6.817 -18.611 1.00 40.59 286 ARG A C 1
ATOM 2253 O O . ARG A 1 286 ? -12.400 -7.300 -18.995 1.00 40.59 286 ARG A O 1
ATOM 2260 N N . THR A 1 287 ? -13.644 -5.513 -18.458 1.00 32.84 287 THR A N 1
ATOM 2261 C CA . THR A 1 287 ? -12.566 -4.557 -18.180 1.00 32.84 287 THR A CA 1
ATOM 2262 C C . THR A 1 287 ? -12.839 -3.939 -16.813 1.00 32.84 287 THR A C 1
ATOM 2264 O O . THR A 1 287 ? -13.730 -3.114 -16.633 1.00 32.84 287 THR A O 1
ATOM 2267 N N . VAL A 1 288 ? -12.099 -4.397 -15.803 1.00 38.22 288 VAL A N 1
ATOM 2268 C CA . VAL A 1 288 ? -12.136 -3.819 -14.456 1.00 38.22 288 VAL A CA 1
ATOM 2269 C C . VAL A 1 288 ? -11.248 -2.577 -14.472 1.00 38.22 288 VAL A C 1
ATOM 2271 O O . VAL A 1 288 ? -10.068 -2.639 -14.146 1.00 38.22 288 VAL A O 1
ATOM 2274 N N . SER A 1 289 ? -11.811 -1.443 -14.881 1.00 33.44 289 SER A N 1
ATOM 2275 C CA . SER A 1 289 ? -11.312 -0.143 -14.440 1.00 33.44 289 SER A CA 1
ATOM 2276 C C . SER A 1 289 ? -12.050 0.207 -13.154 1.00 33.44 289 SER A C 1
ATOM 2278 O O . SER A 1 289 ? -13.279 0.238 -13.127 1.00 33.44 289 SER A O 1
ATOM 2280 N N . ALA A 1 290 ? -11.301 0.445 -12.079 1.00 43.50 290 ALA A N 1
ATOM 2281 C CA . ALA A 1 290 ? -11.817 1.011 -10.841 1.00 43.50 290 ALA A CA 1
ATOM 2282 C C . ALA A 1 290 ? -12.306 2.447 -11.106 1.00 43.50 290 ALA A C 1
ATOM 2284 O O . ALA A 1 290 ? -11.579 3.415 -10.914 1.00 43.50 290 ALA A O 1
ATOM 2285 N N . GLY A 1 291 ? -13.529 2.574 -11.614 1.00 34.66 291 GLY A N 1
ATOM 2286 C CA . GLY A 1 291 ? -14.205 3.839 -11.864 1.00 34.66 291 GLY A CA 1
ATOM 2287 C C . GLY A 1 291 ? -15.508 3.875 -11.082 1.00 34.66 291 GLY A C 1
ATOM 2288 O O . GLY A 1 291 ? -16.400 3.061 -11.305 1.00 34.66 291 GLY A O 1
ATOM 2289 N N . VAL A 1 292 ? -15.606 4.812 -10.143 1.00 38.69 292 VAL A N 1
ATOM 2290 C CA . VAL A 1 292 ? -16.855 5.171 -9.462 1.00 38.69 292 VAL A CA 1
ATOM 2291 C C . VAL A 1 292 ? -17.903 5.553 -10.523 1.00 38.69 292 VAL A C 1
ATOM 2293 O O . VAL A 1 292 ? -17.534 6.216 -11.495 1.00 38.69 292 VAL A O 1
ATOM 2296 N N . PRO A 1 293 ? -19.195 5.197 -10.373 1.00 35.94 293 PRO A N 1
ATOM 2297 C CA . PRO A 1 293 ? -20.231 5.669 -11.286 1.00 35.94 293 PRO A CA 1
ATOM 2298 C C . PRO A 1 293 ? -20.300 7.202 -11.253 1.00 35.94 293 PRO A C 1
ATOM 2300 O O . PRO A 1 293 ? -20.774 7.797 -10.285 1.00 35.94 293 PRO A O 1
ATOM 2303 N N . SER A 1 294 ? -19.796 7.850 -12.301 1.00 33.94 294 SER A N 1
ATOM 2304 C CA . SER A 1 294 ? -19.916 9.293 -12.491 1.00 33.94 294 SER A CA 1
ATOM 2305 C C . SER A 1 294 ? -21.328 9.603 -12.979 1.00 33.94 294 SER A C 1
ATOM 2307 O O . SER A 1 294 ? -21.685 9.314 -14.121 1.00 33.94 294 SER A O 1
ATOM 2309 N N . TYR A 1 295 ? -22.154 10.179 -12.106 1.00 39.53 295 TYR A N 1
ATOM 2310 C CA . TYR A 1 295 ? -23.403 10.806 -12.521 1.00 39.53 295 TYR A CA 1
ATOM 2311 C C . TYR A 1 295 ? -23.103 12.244 -12.926 1.00 39.53 295 TYR A C 1
ATOM 2313 O O . TYR A 1 295 ? -22.910 13.121 -12.086 1.00 39.53 295 TYR A O 1
ATOM 2321 N N . ARG A 1 296 ? -23.079 12.493 -14.235 1.00 32.34 296 ARG A N 1
ATOM 2322 C CA . ARG A 1 296 ? -23.036 13.849 -14.778 1.00 32.34 296 ARG A CA 1
ATOM 2323 C C . ARG A 1 296 ? -24.371 14.522 -14.447 1.00 32.34 296 ARG A C 1
ATOM 2325 O O . ARG A 1 296 ? -25.387 14.219 -15.069 1.00 32.34 296 ARG A O 1
ATOM 2332 N N . ALA A 1 297 ? -24.392 15.411 -13.457 1.00 35.47 297 ALA A N 1
ATOM 2333 C CA . ALA A 1 297 ? -25.526 16.300 -13.245 1.00 35.47 297 ALA A CA 1
ATOM 2334 C C . ALA A 1 297 ? -25.582 17.277 -14.428 1.00 35.47 297 ALA A C 1
ATOM 2336 O O . ALA A 1 297 ? -24.884 18.290 -14.459 1.00 35.47 297 ALA A O 1
ATOM 2337 N N . SER A 1 298 ? -26.355 16.934 -15.457 1.00 34.41 298 SER A N 1
ATOM 2338 C CA . SER A 1 298 ? -26.633 17.837 -16.570 1.00 34.41 298 SER A CA 1
ATOM 2339 C C . SER A 1 298 ? -27.276 19.105 -16.015 1.00 34.41 298 SER A C 1
ATOM 2341 O O . SER A 1 298 ? -28.347 19.056 -15.411 1.00 34.41 298 SER A O 1
ATOM 2343 N N . ARG A 1 299 ? -26.602 20.243 -16.202 1.00 34.53 299 ARG A N 1
ATOM 2344 C CA . ARG A 1 299 ? -27.131 21.572 -15.887 1.00 34.53 299 ARG A CA 1
ATOM 2345 C C . ARG A 1 299 ? -28.498 21.719 -16.576 1.00 34.53 299 ARG A C 1
ATOM 2347 O O . ARG A 1 299 ? -28.571 21.428 -17.774 1.00 34.53 299 ARG A O 1
ATOM 2354 N N . PRO A 1 300 ? -29.572 22.134 -15.881 1.00 37.56 300 PRO A N 1
ATOM 2355 C CA . PRO A 1 300 ? -30.839 22.377 -16.557 1.00 37.56 300 PRO A CA 1
ATOM 2356 C C . PRO A 1 300 ? -30.634 23.490 -17.598 1.00 37.56 300 PRO A C 1
ATOM 2358 O O . PRO A 1 300 ? -29.844 24.411 -17.350 1.00 37.56 300 PRO A O 1
ATOM 2361 N N . PRO A 1 301 ? -31.277 23.405 -18.776 1.00 37.66 301 PRO A N 1
ATOM 2362 C CA . PRO A 1 301 ? -31.111 24.419 -19.805 1.00 37.66 301 PRO A CA 1
ATOM 2363 C C . PRO A 1 301 ? -31.567 25.782 -19.263 1.00 37.66 301 PRO A C 1
ATOM 2365 O O . PRO A 1 301 ? -32.557 25.847 -18.528 1.00 37.66 301 PRO A O 1
ATOM 2368 N N . PRO A 1 302 ? -30.859 26.879 -19.588 1.00 38.88 302 PRO A N 1
ATOM 2369 C CA . PRO A 1 302 ? -31.295 28.208 -19.195 1.00 38.88 302 PRO A CA 1
ATOM 2370 C C . PRO A 1 302 ? -32.657 28.510 -19.826 1.00 38.88 302 PRO A C 1
ATOM 2372 O O . PRO A 1 302 ? -32.889 28.220 -21.001 1.00 38.88 302 PRO A O 1
ATOM 2375 N N . ALA A 1 303 ? -33.553 29.089 -19.025 1.00 37.94 303 ALA A N 1
ATOM 2376 C CA . ALA A 1 303 ? -34.860 29.544 -19.471 1.00 37.94 303 ALA A CA 1
ATOM 2377 C C . ALA A 1 303 ? -34.704 30.457 -20.696 1.00 37.94 303 ALA A C 1
ATOM 2379 O O . ALA A 1 303 ? -33.977 31.450 -20.665 1.00 37.94 303 ALA A O 1
ATOM 2380 N N . THR A 1 304 ? -35.387 30.100 -21.780 1.00 38.50 304 THR A N 1
ATOM 2381 C CA . THR A 1 304 ? -35.439 30.876 -23.015 1.00 38.50 304 THR A CA 1
ATOM 2382 C C . THR A 1 304 ? -36.144 32.203 -22.752 1.00 38.50 304 THR A C 1
ATOM 2384 O O . THR A 1 304 ? -37.373 32.268 -22.748 1.00 38.50 304 THR A O 1
ATOM 2387 N N . THR A 1 305 ? -35.389 33.282 -22.560 1.00 40.25 305 THR A N 1
ATOM 2388 C CA . THR A 1 305 ? -35.896 34.621 -22.856 1.00 40.25 305 THR A CA 1
ATOM 2389 C C . THR A 1 305 ? -35.695 34.851 -24.345 1.00 40.25 305 THR A C 1
ATOM 2391 O O . THR A 1 305 ? -34.580 34.866 -24.864 1.00 40.25 305 THR A O 1
ATOM 2394 N N . GLY A 1 306 ? -36.815 34.921 -25.061 1.00 44.91 306 GLY A N 1
ATOM 2395 C CA . GLY A 1 306 ? -36.819 35.131 -26.496 1.00 44.91 306 GLY A CA 1
ATOM 2396 C C . GLY A 1 306 ? -36.082 36.411 -26.871 1.00 44.91 306 GLY A C 1
ATOM 2397 O O . GLY A 1 306 ? -36.311 37.464 -26.279 1.00 44.91 306 GLY A O 1
ATOM 2398 N N . LYS A 1 307 ? -35.235 36.306 -27.892 1.00 36.06 307 LYS A N 1
ATOM 2399 C CA . LYS A 1 307 ? -35.022 37.347 -28.895 1.00 36.06 307 LYS A CA 1
ATOM 2400 C C . LYS A 1 307 ? -34.449 36.700 -30.149 1.00 36.06 307 LYS A C 1
ATOM 2402 O O . LYS A 1 307 ? -33.393 36.079 -30.148 1.00 36.06 307 LYS A O 1
ATOM 2407 N N . SER A 1 308 ? -35.252 36.816 -31.193 1.00 40.88 308 SER A N 1
ATOM 2408 C CA . SER A 1 308 ? -34.979 36.497 -32.582 1.00 40.88 308 SER A CA 1
ATOM 2409 C C . SER A 1 308 ? -33.747 37.226 -33.104 1.00 40.88 308 SER A C 1
ATOM 2411 O O . SER A 1 308 ? -33.685 38.445 -32.963 1.00 40.88 308 SER A O 1
ATOM 2413 N N . SER A 1 309 ? -32.876 36.508 -33.812 1.00 37.00 309 SER A N 1
ATOM 2414 C CA . SER A 1 309 ? -32.332 36.949 -35.106 1.00 37.00 309 SER A CA 1
ATOM 2415 C C . SER A 1 309 ? -31.382 35.889 -35.667 1.00 37.00 309 SER A C 1
ATOM 2417 O O . SER A 1 309 ? -30.233 35.767 -35.255 1.00 37.00 309 SER A O 1
ATOM 2419 N N . THR A 1 310 ? -31.889 35.120 -36.626 1.00 47.28 310 THR A N 1
ATOM 2420 C CA . THR A 1 310 ? -31.133 34.568 -37.762 1.00 47.28 310 THR A CA 1
ATOM 2421 C C . THR A 1 310 ? -30.472 35.721 -38.549 1.00 47.28 310 THR A C 1
ATOM 2423 O O . THR A 1 310 ? -31.004 36.832 -38.499 1.00 47.28 310 THR A O 1
ATOM 2426 N N . PRO A 1 311 ? -29.354 35.510 -39.285 1.00 50.44 311 PRO A N 1
ATOM 2427 C CA . PRO A 1 311 ? -29.365 34.616 -40.448 1.00 50.44 311 PRO A CA 1
ATOM 2428 C C . PRO A 1 311 ? -28.120 33.742 -40.698 1.00 50.44 311 PRO A C 1
ATOM 2430 O O . PRO A 1 311 ? -26.983 34.091 -40.407 1.00 50.44 311 PRO A O 1
ATOM 2433 N N . LEU A 1 312 ? -28.423 32.589 -41.307 1.00 41.25 312 LEU A N 1
ATOM 2434 C CA . LEU A 1 312 ? -27.725 31.903 -42.401 1.00 41.25 312 LEU A CA 1
ATOM 2435 C C . LEU A 1 312 ? -26.334 32.424 -42.811 1.00 41.25 312 LEU A C 1
ATOM 2437 O O . LEU A 1 312 ? -26.227 33.493 -43.401 1.00 41.25 312 LEU A O 1
ATOM 2441 N N . HIS A 1 313 ? -25.342 31.529 -42.778 1.00 37.38 313 HIS A N 1
ATOM 2442 C CA . HIS A 1 313 ? -24.574 31.253 -43.992 1.00 37.38 313 HIS A CA 1
ATOM 2443 C C . HIS A 1 313 ? -24.095 29.798 -44.064 1.00 37.38 313 HIS A C 1
ATOM 2445 O O . HIS A 1 313 ? -23.617 29.205 -43.101 1.00 37.38 313 HIS A O 1
ATOM 2451 N N . LYS A 1 314 ? -24.304 29.239 -45.256 1.00 45.91 314 LYS A N 1
ATOM 2452 C CA . LYS A 1 314 ? -23.841 27.944 -45.757 1.00 45.91 314 LYS A CA 1
ATOM 2453 C C . LYS A 1 314 ? -22.311 27.894 -45.739 1.00 45.91 314 LYS A C 1
ATOM 2455 O O . LYS A 1 314 ? -21.696 28.916 -46.001 1.00 45.91 314 LYS A O 1
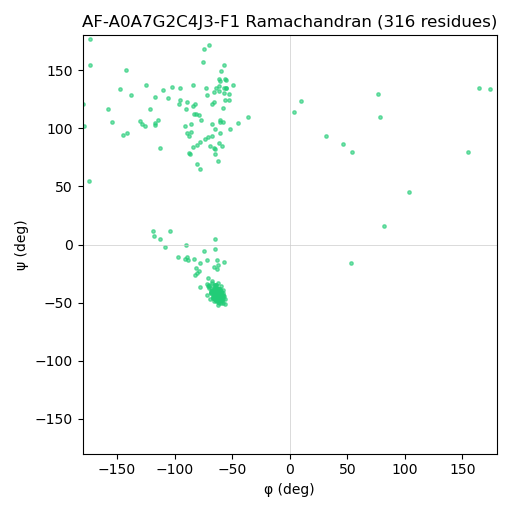ATOM 2460 N N . HIS A 1 315 ? -21.729 26.714 -45.541 1.00 40.22 315 HIS A N 1
ATOM 2461 C CA . HIS A 1 315 ? -20.931 26.002 -46.549 1.00 40.22 315 HIS A CA 1
ATOM 2462 C C . HIS A 1 315 ? -20.451 24.675 -45.950 1.00 40.22 315 HIS A C 1
ATOM 2464 O O . HIS A 1 315 ? -19.777 24.648 -44.926 1.00 40.22 315 HIS A O 1
ATOM 2470 N N . GLY A 1 316 ? -20.821 23.567 -46.595 1.00 39.22 316 GLY A N 1
ATOM 2471 C CA . GLY A 1 316 ? -20.063 22.332 -46.445 1.00 39.22 316 GLY A CA 1
ATOM 2472 C C . GLY A 1 316 ? -18.702 22.465 -47.127 1.00 39.22 316 GLY A C 1
ATOM 2473 O O . GLY A 1 316 ? -18.484 23.407 -47.891 1.00 39.22 316 GLY A O 1
ATOM 2474 N N . TRP A 1 317 ? -17.843 21.477 -46.916 1.00 44.16 317 TRP A N 1
ATOM 2475 C CA . TRP A 1 317 ? -17.343 20.566 -47.950 1.00 44.16 317 TRP A CA 1
ATOM 2476 C C . TRP A 1 317 ? -16.264 19.662 -47.336 1.00 44.16 317 TRP A C 1
ATOM 2478 O O . TRP A 1 317 ? -15.339 20.162 -46.707 1.00 44.16 317 TRP A O 1
ATOM 2488 N N . LYS A 1 318 ? -16.416 18.369 -47.654 1.00 43.28 318 LYS A N 1
ATOM 2489 C CA . LYS A 1 318 ? -15.454 17.253 -47.657 1.00 43.28 318 LYS A CA 1
ATOM 2490 C C . LYS A 1 318 ? -14.923 16.740 -46.323 1.00 43.28 318 LYS A C 1
ATOM 2492 O O . LYS A 1 318 ? -14.037 17.381 -45.730 1.00 43.28 318 LYS A O 1
#

pLDDT: mean 71.43, std 26.96, range [25.78, 98.31]

Foldseek 3Di:
DVVVVVVVVVVVVVVVVVVVVVVVVVVVVVVVVVVVVVVVVVVVVVVVVVVVVVVVVVVVVVVVVVVVVVVVVVVVVVVVVVVVVVVVVVVVVVVVVVVVVVVVVVVVVVVVVVVVVVVVVVVVVVVVVVVVVVVVVVVVVVVVVVVVVVVVVVVVVVVVVVVVVVVVVVVVVVVVVVVVVPPDDDPCVVVVVVVVVPDDDDDDDDDDDDDDDDDDPDPDPPPPPPPVPPPPDDDPDPPDDPQWDQDPVRDTDHPDPDLQPDPPHDPVSVPDDDDDDDDDDDDDDDDDDPDDPDDPPPDPDPDDPDDDDDDDDDDDDD

Solvent-accessible surface area (backbone atoms only — not comparable to full-atom values): 19995 Å² total; per-residue (Å²): 110,71,68,59,51,50,54,51,50,50,52,52,50,53,52,48,52,52,50,51,53,51,52,49,54,50,51,53,52,52,51,52,52,52,52,51,51,52,51,52,51,51,49,56,51,49,52,51,50,52,54,50,50,52,54,48,52,50,50,51,51,51,52,50,52,52,51,51,52,52,48,53,48,51,54,48,55,49,48,55,50,51,51,51,52,51,55,51,49,54,52,51,52,51,53,50,52,51,51,50,52,52,50,51,52,51,50,53,50,50,52,52,54,49,52,53,50,51,51,53,51,51,54,50,52,51,49,54,51,50,53,49,51,52,50,51,50,51,52,52,52,52,50,52,51,51,50,50,52,51,52,51,52,48,50,55,50,51,52,48,51,51,52,51,48,52,51,50,53,51,47,52,50,49,53,51,49,54,70,72,51,63,97,69,78,80,79,60,63,65,62,50,53,57,60,72,71,68,70,79,82,74,92,73,92,74,93,81,90,85,79,89,83,89,81,80,92,72,88,71,86,80,82,71,84,73,82,70,78,75,77,69,81,87,68,84,72,71,98,61,65,99,63,63,52,68,51,99,85,70,50,80,48,78,88,56,100,51,70,77,75,47,93,82,49,70,78,84,62,73,72,76,78,86,76,88,84,80,85,77,85,75,93,70,81,91,73,90,69,99,65,79,89,81,76,79,80,74,75,78,79,78,82,84,76,88,77,91,78,86,81,90,80,89,80,87,83,136

Secondary structure (DSSP, 8-state):
-HHHHHHHHHHHHHHHHHHHHHHHHHHHHHHHHHHHHHHHHHHHHHHHHHHHHHHHHHHHHHHHHHHHH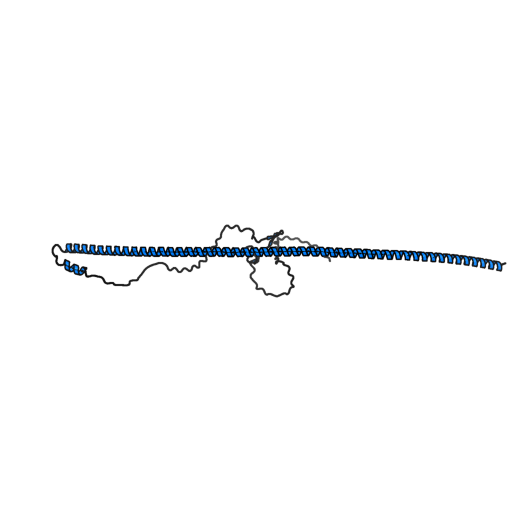HHHHHHHHHHHHHHHHHHHHHHHHHHHHHHHHHHHHHHHHHHHHHHHHHHHHHHHHHHHHHHHHHHHHHHHHHHHHHHHHHHHHHHHHHHHHHHHHHHHHHHHHHHHHHHHHTT---TTHHHHHHHHSS----------------------------------------SS-TTEEE-TT--EEE--S-TTS-TTS-GGGTT-PPPPPP-------------------PPPPPP---------------

Organism: NCBI:txid59799